Protein AF-0000000074698144 (afdb_homodimer)

Solvent-accessible surface area (backbone atoms only — not comparable to full-atom values): 13334 Å² total; per-residue (Å²): 131,83,71,73,78,73,80,74,82,72,73,73,58,50,74,90,53,42,62,50,54,53,46,53,52,49,50,53,49,54,42,57,73,64,53,89,46,72,67,58,48,52,53,48,54,53,27,53,53,17,50,48,52,45,48,52,45,52,49,63,66,44,68,42,65,62,44,52,53,34,50,50,51,26,40,51,21,52,75,69,63,34,44,70,59,18,52,49,38,51,54,48,40,66,70,39,33,32,41,71,73,41,59,74,24,49,63,27,55,52,49,49,44,50,49,28,60,75,67,69,98,130,82,69,72,76,73,82,73,82,72,72,72,58,50,74,92,52,40,62,50,54,52,45,53,49,49,51,52,49,52,41,57,73,64,51,86,46,73,68,58,48,51,53,48,52,54,28,53,53,17,50,50,53,44,48,52,44,51,48,64,66,42,69,43,66,62,44,52,53,34,51,52,50,25,40,50,20,53,73,68,64,34,44,72,60,18,52,50,38,50,54,47,40,67,70,39,33,30,40,70,72,42,60,72,24,49,63,27,54,52,50,49,44,50,49,28,60,74,68,67,98

pLDDT: mean 87.87, std 14.48, range [31.34, 98.38]

Sequence (242 aa):
MQEPPAPILKGPIPSEHLTLQETFNGLAERCKNTANNPHTKRKLDDVSKRLEALYDKLREQKMSNPILEGLHEIAQACQDRDYPRGLMAHTRLISSGSFSEISTFMPGLKSLMQIATQLRVMQEPPAPILKGPIPSEHLTLQETFNGLAERCKNTANNPHTKRKLDDVSKRLEALYDKLREQKMSNPILEGLHEIAQACQDRDYPRGLMAHTRLISSGSFSEISTFMPGLKSLMQIATQLRV

Foldseek 3Di:
DPPDPDPPPQDDQPPVCVLLVVQQVVVLVVQCVVDDDPVSNVVSVVVVVVVVVVSSVRSVVPADPLLSVLSVQLSVCSVVVNNVSSVVSVVCCVVPRVCVVCVVCVVVVVVVVVVCVVVVD/DPPDPDPPPQDDQPPVCVLLVVQQVVVLVVQCVVDDDPVSNVVSVVVVVVVVVVSSVRSVVPADPLLSVLSVQLSVCSVVVNNVSSVVSVVCCVVPRVCVVCVVCVVVVVVVVVVCVVVVD

Radius of gyration: 22.6 Å; Cα contacts (8 Å, |Δi|>4): 253; chains: 2; bounding box: 50×71×47 Å

InterPro domains:
  IPR040251 Protein transport protein SEC31-like [PTHR13923] (6-118)

Secondary structure (DSSP, 8-state):
---------PPPPPGGGHHHHHHHHHHHHHHHHH--SHHHHHHHHHHHHHHHHHHHHHHHT---HHHHHHHHHHHHHHHTT-HHHHHHHHHHHHHHHHHHHHTTTHHHHHHHHHHHHHHT-/---------PPPPPGGGHHHHHHHHHHHHHHHHH--SHHHHHHHHHHHHHHHHHHHHHHHT---HHHHHHHHHHHHHHHTT-HHHHHHHHHHHHHHHHHHHHTTTHHHHHHHHHHHHHHT-

Structure (mmCIF, N/CA/C/O backbone):
data_AF-0000000074698144-model_v1
#
loop_
_entity.id
_entity.type
_entity.pdbx_description
1 polymer 'Protein transport protein Sec31A'
#
loop_
_atom_site.group_PDB
_atom_site.id
_atom_site.type_symbol
_atom_site.label_atom_id
_atom_site.label_alt_id
_atom_site.label_comp_id
_atom_site.label_asym_id
_atom_site.label_entity_id
_atom_site.label_seq_id
_atom_site.pdbx_PDB_ins_code
_atom_site.Cartn_x
_atom_site.Cartn_y
_atom_site.Cartn_z
_atom_site.occupancy
_atom_site.B_iso_or_equiv
_atom_site.auth_seq_id
_atom_site.auth_comp_id
_atom_site.auth_asym_id
_atom_site.auth_atom_id
_atom_site.pdbx_PDB_model_num
ATOM 1 N N . MET A 1 1 ? -32.719 21.141 -15.469 1 31.34 1 MET A N 1
ATOM 2 C CA . MET A 1 1 ? -31.844 21.781 -14.5 1 31.34 1 MET A CA 1
ATOM 3 C C . MET A 1 1 ? -31.203 20.75 -13.578 1 31.34 1 MET A C 1
ATOM 5 O O . MET A 1 1 ? -31.891 20.016 -12.875 1 31.34 1 MET A O 1
ATOM 9 N N . GLN A 1 2 ? -30.172 20.016 -13.867 1 42 2 GLN A N 1
ATOM 10 C CA . GLN A 1 2 ? -29.734 18.766 -13.258 1 42 2 GLN A CA 1
ATOM 11 C C . GLN A 1 2 ? -29.297 18.984 -11.812 1 42 2 GLN A C 1
ATOM 13 O O . GLN A 1 2 ? -28.703 20.016 -11.484 1 42 2 GLN A O 1
ATOM 18 N N . GLU A 1 3 ? -30.125 18.562 -10.82 1 46.75 3 GLU A N 1
ATOM 19 C CA . GLU A 1 3 ? -29.969 18.766 -9.383 1 46.75 3 GLU A CA 1
ATOM 20 C C . GLU A 1 3 ? -28.547 18.469 -8.93 1 46.75 3 GLU A C 1
ATOM 22 O O . GLU A 1 3 ? -27.938 17.516 -9.398 1 46.75 3 GLU A O 1
ATOM 27 N N . PRO A 1 4 ? -27.859 19.484 -8.461 1 50.97 4 PRO A N 1
ATOM 28 C CA . PRO A 1 4 ? -26.484 19.281 -7.988 1 50.97 4 PRO A CA 1
ATOM 29 C C . PRO A 1 4 ? -26.312 17.953 -7.262 1 50.97 4 PRO A C 1
ATOM 31 O O . PRO A 1 4 ? -27.266 17.438 -6.672 1 50.97 4 PRO A O 1
ATOM 34 N N . PRO A 1 5 ? -25.547 17.016 -7.766 1 49.22 5 PRO A N 1
ATOM 35 C CA . PRO A 1 5 ? -25.438 15.719 -7.094 1 49.22 5 PRO A CA 1
ATOM 36 C C . PRO A 1 5 ? -25.562 15.836 -5.574 1 49.22 5 PRO A C 1
ATOM 38 O O . PRO A 1 5 ? -25.125 16.828 -4.988 1 49.22 5 PRO A O 1
ATOM 41 N N . ALA A 1 6 ? -26.391 15.141 -4.906 1 49.25 6 ALA A N 1
ATOM 42 C CA . ALA A 1 6 ? -26.672 15.109 -3.477 1 49.25 6 ALA A CA 1
ATOM 43 C C . ALA A 1 6 ? -25.391 14.945 -2.662 1 49.25 6 ALA A C 1
ATOM 45 O O . ALA A 1 6 ? -24.469 14.25 -3.08 1 49.25 6 ALA A O 1
ATOM 46 N N . PRO A 1 7 ? -25.062 15.961 -1.763 1 47.53 7 PRO A N 1
ATOM 47 C CA . PRO A 1 7 ? -23.859 15.867 -0.926 1 47.53 7 PRO A CA 1
ATOM 48 C C . PRO A 1 7 ? -23.656 14.469 -0.354 1 47.53 7 PRO A C 1
ATOM 50 O O . PRO A 1 7 ? -24.594 13.844 0.132 1 47.53 7 PRO A O 1
ATOM 53 N N . ILE A 1 8 ? -23.016 13.578 -0.883 1 53.47 8 ILE A N 1
ATOM 54 C CA . ILE A 1 8 ? -22.766 12.242 -0.335 1 53.47 8 ILE A CA 1
ATOM 55 C C . ILE A 1 8 ? -22.422 12.352 1.146 1 53.47 8 ILE A C 1
ATOM 57 O O . ILE A 1 8 ? -21.5 13.078 1.521 1 53.47 8 ILE A O 1
ATOM 61 N N . LEU A 1 9 ? -23.297 12.227 2.068 1 60.19 9 LEU A N 1
ATOM 62 C CA . LEU A 1 9 ? -23.094 12.125 3.51 1 60.19 9 LEU A CA 1
ATOM 63 C C . LEU A 1 9 ? -21.906 11.227 3.826 1 60.19 9 LEU A C 1
ATOM 65 O O . LEU A 1 9 ? -21.891 10.055 3.443 1 60.19 9 LEU A O 1
ATOM 69 N N . LYS A 1 10 ? -20.812 11.891 3.969 1 77 10 LYS A N 1
ATOM 70 C CA . LYS A 1 10 ? -19.625 11.094 4.289 1 77 10 LYS A CA 1
ATOM 71 C C . LYS A 1 10 ? -19.672 10.586 5.727 1 77 10 LYS A C 1
ATOM 73 O O . LYS A 1 10 ? -20.172 11.281 6.621 1 77 10 LYS A O 1
ATOM 78 N N . GLY A 1 11 ? -19.531 9.344 5.977 1 80.62 11 GLY A N 1
ATOM 79 C CA . GLY A 1 11 ? -19.484 8.758 7.305 1 80.62 11 GLY A CA 1
ATOM 80 C C . GLY A 1 11 ? -18.375 9.32 8.164 1 80.62 11 GLY A C 1
ATOM 81 O O . GLY A 1 11 ? -17.562 10.125 7.695 1 80.62 11 GLY A O 1
ATOM 82 N N . PRO A 1 12 ? -18.469 8.969 9.383 1 89.19 12 PRO A N 1
ATOM 83 C CA . PRO A 1 12 ? -17.438 9.484 10.281 1 89.19 12 PRO A CA 1
ATOM 84 C C . PRO A 1 12 ? -16.078 8.852 10.039 1 89.19 12 PRO A C 1
ATOM 86 O O . PRO A 1 12 ? -15.984 7.719 9.562 1 89.19 12 PRO A O 1
ATOM 89 N N . ILE A 1 13 ? -15.07 9.625 10.32 1 92.75 13 ILE A N 1
ATOM 90 C CA . ILE A 1 13 ? -13.711 9.094 10.383 1 92.75 13 ILE A CA 1
ATOM 91 C C . ILE A 1 13 ? -13.547 8.227 11.625 1 92.75 13 ILE A C 1
ATOM 93 O O . ILE A 1 13 ? -14.023 8.586 12.703 1 92.75 13 ILE A O 1
ATOM 97 N N . PRO A 1 14 ? -12.945 7.078 11.39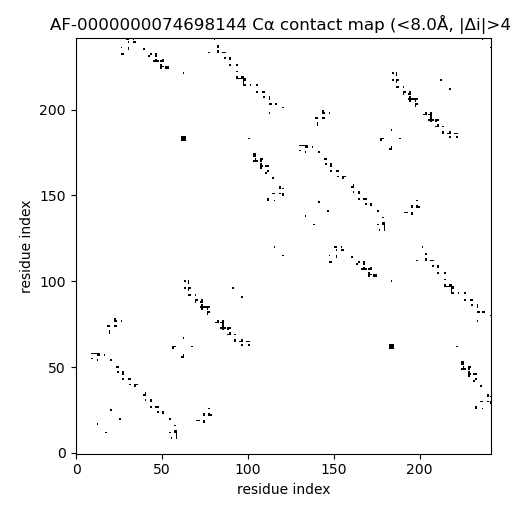1 1 92.06 14 PRO A N 1
ATOM 98 C CA . PRO A 1 14 ? -12.68 6.262 12.578 1 92.06 14 PRO A CA 1
ATOM 99 C C . PRO A 1 14 ? -12.016 7.051 13.703 1 92.06 14 PRO A C 1
ATOM 101 O O . PRO A 1 14 ? -11.141 7.883 13.445 1 92.06 14 PRO A O 1
ATOM 104 N N . SER A 1 15 ? -12.484 6.781 14.953 1 92.81 15 SER A N 1
ATOM 105 C CA . SER A 1 15 ? -12.086 7.559 16.125 1 92.81 15 SER A CA 1
ATOM 106 C C . SER A 1 15 ? -10.57 7.578 16.281 1 92.81 15 SER A C 1
ATOM 108 O O . SER A 1 15 ? -10 8.594 16.688 1 92.81 15 SER A O 1
ATOM 110 N N . GLU A 1 16 ? -9.969 6.504 15.953 1 92.62 16 GLU A N 1
ATOM 111 C CA . GLU A 1 16 ? -8.523 6.359 16.141 1 92.62 16 GLU A CA 1
ATOM 112 C C . GLU A 1 16 ? -7.758 7.301 15.211 1 92.62 16 GLU A C 1
ATOM 114 O O . GLU A 1 16 ? -6.574 7.574 15.438 1 92.62 16 GLU A O 1
ATOM 119 N N . HIS A 1 17 ? -8.43 7.789 14.188 1 94.25 17 HIS A N 1
ATOM 120 C CA . HIS A 1 17 ? -7.719 8.594 13.195 1 94.25 17 HIS A CA 1
ATOM 121 C C . HIS A 1 17 ? -8.258 10.023 13.164 1 94.25 17 HIS A C 1
ATOM 123 O O . HIS A 1 17 ? -7.84 10.828 12.32 1 94.25 17 HIS A O 1
ATOM 129 N N . LEU A 1 18 ? -9.102 10.375 14.148 1 95.62 18 LEU A N 1
ATOM 130 C CA . LEU A 1 18 ? -9.68 11.711 14.203 1 95.62 18 LEU A CA 1
ATOM 131 C C . LEU A 1 18 ? -8.602 12.758 14.469 1 95.62 18 LEU A C 1
ATOM 133 O O . LEU A 1 18 ? -8.711 13.898 14.008 1 95.62 18 LEU A O 1
ATOM 137 N N . THR A 1 19 ? -7.605 12.336 15.18 1 97.06 19 THR A N 1
ATOM 138 C CA . THR A 1 19 ? -6.516 13.25 15.492 1 97.06 19 THR A CA 1
ATOM 139 C C . THR A 1 19 ? -5.844 13.742 14.211 1 97.06 19 THR A C 1
ATOM 141 O O . THR A 1 19 ? -5.375 14.883 14.148 1 97.06 19 THR A O 1
ATOM 144 N N . LEU A 1 20 ? -5.793 12.922 13.18 1 97.88 20 LEU A N 1
ATOM 145 C CA . LEU A 1 20 ? -5.215 13.32 11.898 1 97.88 20 LEU A CA 1
ATOM 146 C C . LEU A 1 20 ? -5.973 14.5 11.312 1 97.88 20 LEU A C 1
ATOM 148 O O . LEU A 1 20 ? -5.367 15.5 10.906 1 97.88 20 LEU A O 1
ATOM 152 N N . GLN A 1 21 ? -7.246 14.352 11.305 1 97.31 21 GLN A N 1
ATOM 153 C CA . GLN A 1 21 ? -8.094 15.406 10.75 1 97.31 21 GLN A CA 1
ATOM 154 C C . GLN A 1 21 ? -7.969 16.688 11.562 1 97.31 21 GLN A C 1
ATOM 156 O O . GLN A 1 21 ? -7.828 17.781 10.992 1 97.31 21 GLN A O 1
ATOM 161 N N . GLU A 1 22 ? -8.039 16.562 12.812 1 97.5 22 GLU A N 1
ATOM 162 C CA . GLU A 1 22 ? -7.941 17.734 13.688 1 97.5 22 GLU A CA 1
ATOM 163 C C . GLU A 1 22 ? -6.609 18.453 13.492 1 97.5 22 GLU A C 1
ATOM 165 O O . GLU A 1 22 ? -6.574 19.688 13.391 1 97.5 22 GLU A O 1
ATOM 170 N N . THR A 1 23 ? -5.555 17.656 13.445 1 98.31 23 THR A N 1
ATOM 171 C CA . THR A 1 23 ? -4.211 18.234 13.359 1 98.31 23 THR A CA 1
ATOM 172 C C . THR A 1 23 ? -4.004 18.922 12.008 1 98.31 23 THR A C 1
ATOM 174 O O . THR A 1 23 ? -3.605 20.078 11.961 1 98.31 23 THR A O 1
ATOM 177 N N . PHE A 1 24 ? -4.352 18.25 10.961 1 98.38 24 PHE A N 1
ATOM 178 C CA . PHE A 1 24 ? -4.07 18.797 9.641 1 98.38 24 PHE A CA 1
ATOM 179 C C . PHE A 1 24 ? -5.012 19.953 9.312 1 98.38 24 PHE A C 1
ATOM 181 O O . PHE A 1 24 ? -4.586 20.969 8.781 1 98.38 24 PHE A O 1
ATOM 188 N N . ASN A 1 25 ? -6.23 19.812 9.672 1 97.75 25 ASN A N 1
ATOM 189 C CA . ASN A 1 25 ? -7.16 20.922 9.469 1 97.75 25 ASN A CA 1
ATOM 190 C C . ASN A 1 25 ? -6.773 22.141 10.305 1 97.75 25 ASN A C 1
ATOM 192 O O . ASN A 1 25 ? -6.852 23.281 9.828 1 97.75 25 ASN A O 1
ATOM 196 N N . GLY A 1 26 ? -6.449 21.828 11.539 1 98.19 26 GLY A N 1
ATOM 197 C CA . GLY A 1 26 ? -6.012 22.938 12.383 1 98.19 26 GLY A CA 1
ATOM 198 C C . GLY A 1 26 ? -4.836 23.703 11.805 1 98.19 26 GLY A C 1
ATOM 199 O O . GLY A 1 26 ? -4.832 24.922 11.812 1 98.19 26 GLY A O 1
ATOM 200 N N . LEU A 1 27 ? -3.875 22.969 11.375 1 98.12 27 LEU A N 1
ATOM 201 C CA . LEU A 1 27 ? -2.697 23.594 10.789 1 98.12 27 LEU A CA 1
ATOM 202 C C . LEU A 1 27 ? -3.066 24.375 9.531 1 98.12 27 LEU A C 1
ATOM 204 O O . LEU A 1 27 ? -2.609 25.5 9.336 1 98.12 27 LEU A O 1
ATOM 208 N N . ALA A 1 28 ? -3.887 23.797 8.648 1 97.81 28 ALA A N 1
ATOM 209 C CA . ALA A 1 28 ? -4.316 24.453 7.422 1 97.81 28 ALA A CA 1
ATOM 210 C C . ALA A 1 28 ? -5.047 25.766 7.73 1 97.81 28 ALA A C 1
ATOM 212 O O . ALA A 1 28 ? -4.832 26.766 7.062 1 97.81 28 ALA A O 1
ATOM 213 N N . GLU A 1 29 ? -5.832 25.703 8.742 1 97.62 29 GLU A N 1
ATOM 214 C CA . GLU A 1 29 ? -6.59 26.891 9.133 1 97.62 29 GLU A CA 1
ATOM 215 C C . GLU A 1 29 ? -5.668 28 9.641 1 97.62 29 GLU A C 1
ATOM 217 O O . GLU A 1 29 ? -5.852 29.172 9.312 1 97.62 29 GLU A O 1
ATOM 222 N N . ARG A 1 30 ? -4.762 27.672 10.484 1 97.62 30 ARG A N 1
ATOM 223 C CA . ARG A 1 30 ? -3.805 28.656 10.984 1 97.62 30 ARG A CA 1
ATOM 224 C C . ARG A 1 30 ? -3.016 29.281 9.836 1 97.62 30 ARG A C 1
ATOM 226 O O . ARG A 1 30 ? -2.777 30.484 9.828 1 97.62 30 ARG A O 1
ATOM 233 N N . CYS A 1 31 ? -2.641 28.453 8.93 1 97.62 31 CYS A N 1
ATOM 234 C CA . CYS A 1 31 ? -1.916 28.953 7.77 1 97.62 31 CYS A CA 1
ATOM 235 C C . CYS A 1 31 ? -2.779 29.922 6.961 1 97.62 31 CYS A C 1
ATOM 237 O O . CYS A 1 31 ? -2.307 30.969 6.531 1 97.62 31 CYS A O 1
ATOM 239 N N . LYS A 1 32 ? -3.996 29.531 6.75 1 96.94 32 LYS A N 1
ATOM 240 C CA . LYS A 1 32 ? -4.918 30.359 5.98 1 96.94 32 LYS A CA 1
ATOM 241 C C . LYS A 1 32 ? -5.109 31.719 6.637 1 96.94 32 LYS A C 1
ATOM 243 O O . LYS A 1 32 ? -5.176 32.75 5.949 1 96.94 32 LYS A O 1
ATOM 248 N N . ASN A 1 33 ? -5.148 31.734 7.895 1 96.81 33 ASN A N 1
ATOM 249 C CA . ASN A 1 33 ? -5.367 32.969 8.656 1 96.81 33 ASN A CA 1
ATOM 250 C C . ASN A 1 33 ? -4.125 33.844 8.656 1 96.81 33 ASN A C 1
ATOM 252 O O . ASN A 1 33 ? -4.227 35.062 8.836 1 96.81 33 ASN A O 1
ATOM 256 N N . THR A 1 34 ? -3.014 33.219 8.5 1 96.69 34 THR A N 1
ATOM 257 C CA . THR A 1 34 ? -1.757 33.938 8.555 1 96.69 34 THR A CA 1
ATOM 258 C C . THR A 1 34 ? -1.331 34.375 7.156 1 96.69 34 THR A C 1
ATOM 260 O O . THR A 1 34 ? -0.663 35.406 7.004 1 96.69 34 THR A O 1
ATOM 263 N N . ALA A 1 35 ? -1.69 33.656 6.168 1 94.88 35 ALA A N 1
ATOM 264 C CA . ALA A 1 35 ? -1.274 33.906 4.793 1 94.88 35 ALA A CA 1
ATOM 265 C C . ALA A 1 35 ? -1.782 35.281 4.316 1 94.88 35 ALA A C 1
ATOM 267 O O . ALA A 1 35 ? -2.941 35.625 4.543 1 94.88 35 ALA A O 1
ATOM 268 N N . ASN A 1 36 ? -0.938 36.094 3.662 1 91.12 36 ASN A N 1
ATOM 269 C CA . ASN A 1 36 ? -1.297 37.438 3.217 1 91.12 36 ASN A CA 1
ATOM 270 C C . ASN A 1 36 ? -1.178 37.562 1.702 1 91.12 36 ASN A C 1
ATOM 272 O O . ASN A 1 36 ? -1.397 38.656 1.155 1 91.12 36 ASN A O 1
ATOM 276 N N . ASN A 1 37 ? -0.842 36.562 0.967 1 92.56 37 ASN A N 1
ATOM 277 C CA . ASN A 1 37 ? -0.724 36.625 -0.485 1 92.56 37 ASN A CA 1
ATOM 278 C C . ASN A 1 37 ? -1.64 35.625 -1.172 1 92.56 37 ASN A C 1
ATOM 280 O O . ASN A 1 37 ? -1.852 34.5 -0.66 1 92.56 37 ASN A O 1
ATOM 284 N N . PRO A 1 38 ? -2.258 36.125 -2.244 1 94.25 38 PRO A N 1
ATOM 285 C CA . PRO A 1 38 ? -3.24 35.312 -2.967 1 94.25 38 PRO A CA 1
ATOM 286 C C . PRO A 1 38 ? -2.674 33.969 -3.438 1 94.25 38 PRO A C 1
ATOM 288 O O . PRO A 1 38 ? -3.395 32.969 -3.482 1 94.25 38 PRO A O 1
ATOM 291 N N . HIS A 1 39 ? -1.412 33.938 -3.723 1 93.88 39 HIS A N 1
ATOM 292 C CA . HIS A 1 39 ? -0.775 32.719 -4.195 1 93.88 39 HIS A CA 1
ATOM 293 C C . HIS A 1 39 ? -0.788 31.641 -3.119 1 93.88 39 HIS A C 1
ATOM 295 O O . HIS A 1 39 ? -1.177 30.5 -3.383 1 93.88 39 HIS A O 1
ATOM 301 N N . THR A 1 40 ? -0.401 31.984 -1.9 1 95.69 40 THR A N 1
ATOM 302 C CA . THR A 1 40 ? -0.384 31.062 -0.774 1 95.69 40 THR A CA 1
ATOM 303 C C . THR A 1 40 ? -1.8 30.609 -0.418 1 95.69 40 THR A C 1
ATOM 305 O O . THR A 1 40 ? -2.029 29.438 -0.114 1 95.69 40 THR A O 1
ATOM 308 N N . LYS A 1 41 ? -2.744 31.469 -0.473 1 96.25 41 LYS A N 1
ATOM 309 C CA . LYS A 1 41 ? -4.133 31.156 -0.16 1 96.25 41 LYS A CA 1
ATOM 310 C C . LYS A 1 41 ? -4.703 30.156 -1.164 1 96.25 41 LYS A C 1
ATOM 31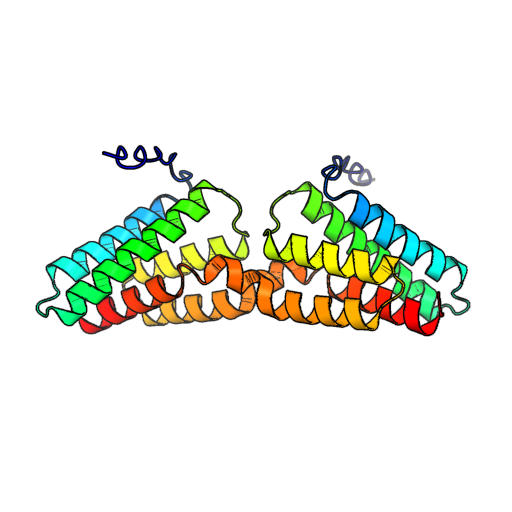2 O O . LYS A 1 41 ? -5.434 29.234 -0.787 1 96.25 41 LYS A O 1
ATOM 317 N N . ARG A 1 42 ? -4.324 30.281 -2.406 1 95.88 42 ARG A N 1
ATOM 318 C CA . ARG A 1 42 ? -4.754 29.344 -3.438 1 95.88 42 ARG A CA 1
ATOM 319 C C . ARG A 1 42 ? -4.156 27.953 -3.201 1 95.88 42 ARG A C 1
ATOM 321 O O . ARG A 1 42 ? -4.84 26.953 -3.348 1 95.88 42 ARG A O 1
ATOM 328 N N . LYS A 1 43 ? -2.855 27.969 -2.904 1 95.75 43 LYS A N 1
ATOM 329 C CA . LYS A 1 43 ? -2.186 26.719 -2.596 1 95.75 43 LYS A CA 1
ATOM 330 C C . LYS A 1 43 ? -2.855 26.016 -1.42 1 95.75 43 LYS A C 1
ATOM 332 O O . LYS A 1 43 ? -3.004 24.781 -1.428 1 95.75 43 LYS A O 1
ATOM 337 N N . LEU A 1 44 ? -3.307 26.75 -0.407 1 97.38 44 LEU A N 1
ATOM 338 C CA . LEU A 1 44 ? -3.955 26.203 0.776 1 97.38 44 LEU A CA 1
ATOM 339 C C . LEU A 1 44 ? -5.336 25.656 0.433 1 97.38 44 LEU A C 1
ATOM 341 O O . LEU A 1 44 ? -5.789 24.672 1.04 1 97.38 44 LEU A O 1
ATOM 345 N N . ASP A 1 45 ? -6 26.266 -0.542 1 97.25 45 ASP A N 1
ATOM 346 C CA . ASP A 1 45 ? -7.258 25.703 -1.028 1 97.25 45 ASP A CA 1
ATOM 347 C C . ASP A 1 45 ? -7.059 24.312 -1.627 1 97.25 45 ASP A C 1
ATOM 349 O O . ASP A 1 45 ? -7.859 23.406 -1.39 1 97.25 45 ASP A O 1
ATOM 353 N N . ASP A 1 46 ? -5.988 24.203 -2.4 1 96.31 46 ASP A N 1
ATOM 354 C CA . ASP A 1 46 ? -5.645 22.906 -2.967 1 96.31 46 ASP A CA 1
ATOM 355 C C . ASP A 1 46 ? -5.305 21.891 -1.867 1 96.31 46 ASP A C 1
ATOM 357 O O . ASP A 1 46 ? -5.719 20.734 -1.932 1 96.31 46 ASP A O 1
ATOM 361 N N . VAL A 1 47 ? -4.578 22.359 -0.848 1 96.94 47 VAL A N 1
ATOM 362 C CA . VAL A 1 47 ? -4.23 21.516 0.299 1 96.94 47 VAL A CA 1
ATOM 363 C C . VAL A 1 47 ? -5.5 21.016 0.977 1 96.94 47 VAL A C 1
ATOM 365 O O . VAL A 1 47 ? -5.617 19.828 1.282 1 96.94 47 VAL A O 1
ATOM 368 N N . SER A 1 48 ? -6.461 21.875 1.168 1 97.38 48 SER A N 1
ATOM 369 C CA . SER A 1 48 ? -7.711 21.516 1.828 1 97.38 48 SER A CA 1
ATOM 370 C C . SER A 1 48 ? -8.461 20.438 1.039 1 97.38 48 SER A C 1
ATOM 372 O O . SER A 1 48 ? -9.023 19.516 1.622 1 97.38 48 SER A O 1
ATOM 374 N N . LYS A 1 49 ? -8.414 20.516 -0.243 1 96.69 49 LYS A N 1
ATOM 375 C CA . LYS A 1 49 ? -9.055 19.516 -1.098 1 96.69 49 LYS A CA 1
ATOM 376 C C . LYS A 1 49 ? -8.367 18.156 -0.962 1 96.69 49 LYS A C 1
ATOM 378 O O . LYS A 1 49 ? -9.039 17.125 -0.869 1 96.69 49 LYS A O 1
ATOM 383 N N . ARG A 1 50 ? -7.102 18.203 -0.902 1 94.25 50 ARG A N 1
ATOM 384 C CA . ARG A 1 50 ? -6.324 16.969 -0.803 1 94.25 50 ARG A CA 1
ATOM 385 C C . ARG A 1 50 ? -6.488 16.328 0.57 1 94.25 50 ARG A C 1
ATOM 387 O O . ARG A 1 50 ? -6.492 15.102 0.692 1 94.25 50 ARG A O 1
ATOM 394 N N . LEU A 1 51 ? -6.641 17.172 1.565 1 96.69 51 LEU A N 1
ATOM 395 C CA . LEU A 1 51 ? -6.918 16.656 2.9 1 96.69 51 LEU A CA 1
ATOM 396 C C . LEU A 1 51 ? -8.266 15.938 2.934 1 96.69 51 LEU A C 1
ATOM 398 O O . LEU A 1 51 ? -8.414 14.914 3.602 1 96.69 51 LEU A O 1
ATOM 402 N N . GLU A 1 52 ? -9.211 16.453 2.186 1 95.44 52 GLU A N 1
ATOM 403 C CA . GLU A 1 52 ? -10.508 15.781 2.107 1 95.44 52 GLU A CA 1
ATOM 404 C C . GLU A 1 52 ? -10.383 14.414 1.447 1 95.44 52 GLU A C 1
ATOM 406 O O . GLU A 1 52 ? -11.055 13.461 1.855 1 95.44 52 GLU A O 1
ATOM 411 N N . ALA A 1 53 ? -9.562 14.383 0.459 1 91.88 53 ALA A N 1
ATOM 412 C CA . ALA A 1 53 ? -9.305 13.094 -0.181 1 91.88 53 ALA A CA 1
ATOM 413 C C . ALA A 1 53 ? -8.695 12.102 0.805 1 91.88 53 ALA A C 1
ATOM 415 O O . ALA A 1 53 ? -9.047 10.922 0.81 1 91.88 53 ALA A O 1
ATOM 416 N N . LEU A 1 54 ? -7.777 12.516 1.634 1 93.62 54 LEU A N 1
ATOM 417 C CA . LEU A 1 54 ? -7.195 11.695 2.689 1 93.62 54 LEU A CA 1
ATOM 418 C C . LEU A 1 54 ? -8.273 11.18 3.635 1 93.62 54 LEU A C 1
ATOM 420 O O . LEU A 1 54 ? -8.32 9.984 3.938 1 93.62 54 LEU A O 1
ATOM 424 N N . TYR A 1 55 ? -9.18 12.07 4.02 1 94.75 55 TYR A N 1
ATOM 425 C CA . TYR A 1 55 ? -10.203 11.711 4.992 1 94.75 55 TYR A CA 1
ATOM 426 C C . TYR A 1 55 ? -11.203 10.727 4.395 1 94.75 55 TYR A C 1
ATOM 428 O O . TYR A 1 55 ? -11.703 9.844 5.094 1 94.75 55 TYR A O 1
ATOM 436 N N . ASP A 1 56 ? -11.406 10.883 3.137 1 91.44 56 ASP A N 1
ATOM 437 C CA . ASP A 1 56 ? -12.242 9.906 2.443 1 91.44 56 ASP A CA 1
ATOM 438 C C . ASP A 1 56 ? -11.602 8.516 2.473 1 91.44 56 ASP A C 1
ATOM 440 O O . ASP A 1 56 ? -12.289 7.516 2.678 1 91.44 56 ASP A O 1
ATOM 444 N N . LYS A 1 57 ? -10.297 8.484 2.314 1 87.25 57 LYS A N 1
ATOM 445 C CA . LYS A 1 57 ? -9.586 7.211 2.357 1 87.25 57 LYS A CA 1
ATOM 446 C C . LYS A 1 57 ? -9.609 6.613 3.76 1 87.25 57 LYS A C 1
ATOM 448 O O . LYS A 1 57 ? -9.688 5.391 3.918 1 87.25 57 LYS A O 1
ATOM 453 N N . LEU A 1 58 ? -9.562 7.453 4.762 1 89.81 58 LEU A N 1
ATOM 454 C CA . LEU A 1 58 ? -9.656 6.988 6.141 1 89.81 58 LEU A CA 1
ATOM 455 C C . LEU A 1 58 ? -11.023 6.371 6.414 1 89.81 58 LEU A C 1
ATOM 457 O O . LEU A 1 58 ? -11.125 5.352 7.102 1 89.81 58 LEU A O 1
ATOM 461 N N . ARG A 1 59 ? -11.984 6.992 5.852 1 89.94 59 ARG A N 1
ATOM 462 C CA . ARG A 1 59 ? -13.344 6.492 6.035 1 89.94 59 ARG A CA 1
ATOM 463 C C . ARG A 1 59 ? -13.523 5.129 5.371 1 89.94 59 ARG A C 1
ATOM 465 O O . ARG A 1 59 ? -14.281 4.289 5.863 1 89.94 59 ARG A O 1
ATOM 472 N N . GLU A 1 60 ? -12.82 4.965 4.332 1 82.31 60 GLU A N 1
ATOM 473 C CA . GLU A 1 60 ? -12.906 3.705 3.6 1 82.31 60 GLU A CA 1
ATOM 474 C C . GLU A 1 60 ? -12.172 2.588 4.34 1 82.31 60 GLU A C 1
ATOM 476 O O . GLU A 1 60 ? -12.406 1.407 4.078 1 82.31 60 GLU A O 1
ATOM 481 N N . GLN A 1 61 ? -11.297 2.879 5.27 1 76.56 61 GLN A N 1
ATOM 482 C CA . GLN A 1 61 ? -10.547 1.953 6.105 1 76.56 61 GLN A CA 1
ATOM 483 C C . GLN A 1 61 ? -9.797 0.928 5.258 1 76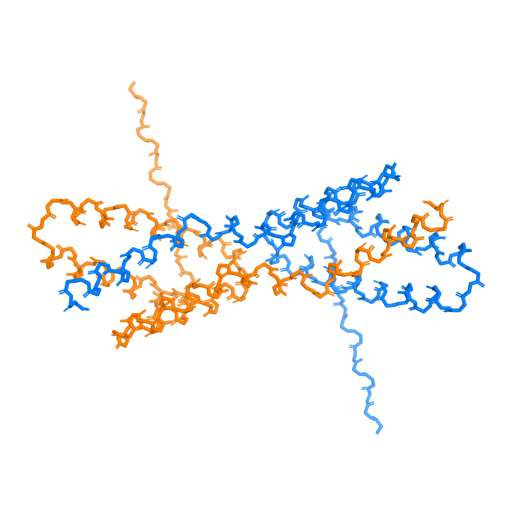.56 61 GLN A C 1
ATOM 485 O O . GLN A 1 61 ? -9.773 -0.259 5.59 1 76.56 61 GLN A O 1
ATOM 490 N N . LYS A 1 62 ? -9.25 1.4 4.141 1 69.94 62 LYS A N 1
ATOM 491 C CA . LYS A 1 62 ? -8.539 0.488 3.244 1 69.94 62 LYS A CA 1
ATOM 492 C C . LYS A 1 62 ? -7.047 0.792 3.215 1 69.94 62 LYS A C 1
ATOM 494 O O . LYS A 1 62 ? -6.293 0.156 2.475 1 69.94 62 LYS A O 1
ATOM 499 N N . MET A 1 63 ? -6.656 1.702 4.094 1 77.19 63 MET A N 1
ATOM 500 C CA . MET A 1 63 ? -5.242 2.074 4.09 1 77.19 63 MET A CA 1
ATOM 501 C C . MET A 1 63 ? -4.422 1.1 4.93 1 77.19 63 MET A C 1
ATOM 503 O O . MET A 1 63 ? -4.875 0.648 5.984 1 77.19 63 MET A O 1
ATOM 507 N N . SER A 1 64 ? -3.229 0.836 4.449 1 74.75 64 SER A N 1
ATOM 508 C CA . SER A 1 64 ? -2.359 -0.098 5.156 1 74.75 64 SER A CA 1
ATOM 509 C C . SER A 1 64 ? -1.841 0.506 6.457 1 74.75 64 SER A C 1
ATOM 511 O O . SER A 1 64 ? -1.77 1.729 6.598 1 74.75 64 SER A O 1
ATOM 513 N N . ASN A 1 65 ? -1.458 -0.395 7.355 1 78 65 ASN A N 1
ATOM 514 C CA . ASN A 1 65 ? -0.983 0.041 8.664 1 78 65 ASN A CA 1
ATOM 515 C C . ASN A 1 65 ? 0.279 0.89 8.547 1 78 65 ASN A C 1
ATOM 517 O O . ASN A 1 65 ? 0.396 1.929 9.203 1 78 65 ASN A O 1
ATOM 521 N N . PRO A 1 66 ? 1.168 0.515 7.691 1 78.75 66 PRO A N 1
ATOM 522 C CA . PRO A 1 66 ? 2.361 1.354 7.555 1 78.75 66 PRO A CA 1
ATOM 523 C C . PRO A 1 66 ? 2.035 2.77 7.082 1 78.75 66 PRO A C 1
ATOM 525 O O . PRO A 1 66 ? 2.668 3.73 7.527 1 78.75 66 PRO A O 1
ATOM 528 N N . ILE A 1 67 ? 1.099 2.873 6.234 1 83.44 67 ILE A N 1
ATOM 529 C CA . ILE A 1 67 ? 0.681 4.188 5.754 1 83.44 67 ILE A CA 1
ATOM 530 C C . ILE A 1 67 ? 0.048 4.977 6.898 1 83.44 67 ILE A C 1
ATOM 532 O O . ILE A 1 67 ? 0.382 6.145 7.113 1 83.44 67 ILE A O 1
ATOM 536 N N . LEU A 1 68 ? -0.827 4.32 7.629 1 87.31 68 LEU A N 1
ATOM 537 C CA . LEU A 1 68 ? -1.495 4.969 8.75 1 87.31 68 LEU A CA 1
ATOM 538 C C . LEU A 1 68 ? -0.483 5.41 9.805 1 87.31 68 LEU A C 1
ATOM 540 O O . LEU A 1 68 ? -0.572 6.523 10.328 1 87.31 68 LEU A O 1
ATOM 544 N N . GLU A 1 69 ? 0.427 4.535 10.086 1 87.69 69 GLU A N 1
ATOM 545 C CA . GLU A 1 69 ? 1.467 4.867 11.055 1 87.69 69 GLU A CA 1
ATOM 546 C C . GLU A 1 69 ? 2.291 6.066 10.594 1 87.69 69 GLU A C 1
ATOM 548 O O . GLU A 1 69 ? 2.617 6.949 11.391 1 87.69 69 GLU A O 1
ATOM 553 N N . GLY A 1 70 ? 2.596 6.062 9.336 1 90.12 70 GLY A N 1
ATOM 554 C CA . GLY A 1 70 ? 3.328 7.184 8.773 1 90.12 70 GLY A CA 1
ATOM 555 C C . GLY A 1 70 ? 2.559 8.492 8.836 1 90.12 70 GLY A C 1
ATOM 556 O O . GLY A 1 70 ? 3.131 9.539 9.148 1 90.12 70 GLY A O 1
ATOM 557 N N . LEU A 1 71 ? 1.304 8.414 8.609 1 94.25 71 LEU A N 1
ATOM 558 C CA . LEU A 1 71 ? 0.457 9.602 8.695 1 94.25 71 LEU A CA 1
ATOM 559 C C . LEU A 1 71 ? 0.421 10.141 10.125 1 94.25 71 LEU A C 1
ATOM 561 O O . LEU A 1 71 ? 0.472 11.359 10.336 1 94.25 71 LEU A O 1
ATOM 565 N N . HIS A 1 72 ? 0.312 9.297 11.055 1 96.81 72 HIS A N 1
ATOM 566 C CA . HIS A 1 72 ? 0.312 9.703 12.453 1 96.81 72 HIS A CA 1
ATOM 567 C C . HIS A 1 72 ? 1.646 10.336 12.844 1 96.81 72 HIS A C 1
ATOM 569 O O . HIS A 1 72 ? 1.685 11.281 13.625 1 96.81 72 HIS A O 1
ATOM 575 N N . GLU A 1 73 ? 2.727 9.797 12.312 1 96.25 73 GLU A N 1
ATOM 576 C CA . GLU A 1 73 ? 4.035 10.391 12.562 1 96.25 73 GLU A CA 1
ATOM 577 C C . GLU A 1 73 ? 4.109 11.812 12 1 96.25 73 GLU A C 1
ATOM 579 O O . GLU A 1 73 ? 4.629 12.719 12.656 1 96.25 73 GLU A O 1
ATOM 584 N N . ILE A 1 74 ? 3.602 12.031 10.836 1 97.5 74 ILE A N 1
ATOM 585 C CA . ILE A 1 74 ? 3.572 13.352 10.227 1 97.5 74 ILE A CA 1
ATOM 586 C C . ILE A 1 74 ? 2.719 14.289 11.078 1 97.5 74 ILE A C 1
ATOM 588 O O . ILE A 1 74 ? 3.127 15.422 11.367 1 97.5 74 ILE A O 1
ATOM 592 N N . ALA A 1 75 ? 1.542 13.797 11.484 1 98.38 75 ALA A N 1
ATOM 593 C CA . ALA A 1 75 ? 0.65 14.609 12.305 1 98.38 75 ALA A CA 1
ATOM 594 C C . ALA A 1 75 ? 1.325 15.016 13.617 1 98.38 75 ALA A C 1
ATOM 596 O O . ALA A 1 75 ? 1.215 16.172 14.047 1 98.38 75 ALA A O 1
ATOM 597 N N . GLN A 1 76 ? 2.01 14.086 14.188 1 98.06 76 GLN A N 1
ATOM 598 C CA . GLN A 1 76 ? 2.713 14.375 15.43 1 98.06 76 GLN A CA 1
ATOM 599 C C . GLN A 1 76 ? 3.795 15.43 15.219 1 98.06 76 GLN A C 1
ATOM 601 O O . GLN A 1 76 ? 3.965 16.328 16.047 1 98.06 76 GLN A O 1
ATOM 606 N N . ALA A 1 77 ? 4.555 15.297 14.188 1 97.81 77 ALA A N 1
ATOM 607 C CA . ALA A 1 77 ? 5.574 16.297 13.859 1 97.81 77 ALA A CA 1
ATOM 608 C C . ALA A 1 77 ? 4.953 17.672 13.68 1 97.81 77 ALA A C 1
ATOM 610 O O . ALA A 1 77 ? 5.512 18.672 14.141 1 97.81 77 ALA A O 1
ATOM 611 N N . CYS A 1 78 ? 3.785 17.75 13.086 1 97.88 78 CYS A N 1
ATOM 612 C CA . CYS A 1 78 ? 3.08 19.016 12.883 1 97.88 78 CYS A CA 1
ATOM 613 C C . CYS A 1 78 ? 2.625 19.594 14.211 1 97.88 78 CYS A C 1
ATOM 615 O O . CYS A 1 78 ? 2.717 20.812 14.422 1 97.88 78 CYS A O 1
ATOM 617 N N . GLN A 1 79 ? 2.135 18.719 15.047 1 97.38 79 GLN A N 1
ATOM 618 C CA . GLN A 1 79 ? 1.727 19.188 16.375 1 97.38 79 GLN A CA 1
ATOM 619 C C . GLN A 1 79 ? 2.908 19.766 17.141 1 97.38 79 GLN A C 1
ATOM 621 O O . GLN A 1 79 ? 2.756 20.75 17.875 1 97.38 79 GLN A O 1
ATOM 626 N N . ASP A 1 80 ? 4.043 19.156 16.938 1 97.38 80 ASP A N 1
ATOM 627 C CA . ASP A 1 80 ? 5.266 19.594 17.609 1 97.38 80 ASP A CA 1
ATOM 628 C C . ASP A 1 80 ? 5.902 20.766 16.875 1 97.38 80 ASP A C 1
ATOM 630 O O . ASP A 1 80 ? 6.945 21.281 17.281 1 97.38 80 ASP A O 1
ATOM 634 N N . ARG A 1 81 ? 5.383 21.141 15.75 1 96.81 81 ARG A N 1
ATOM 635 C CA . ARG A 1 81 ? 5.918 22.172 14.867 1 96.81 81 ARG A CA 1
ATOM 636 C C . ARG A 1 81 ? 7.32 21.812 14.391 1 96.81 81 ARG A C 1
ATOM 638 O O . ARG A 1 81 ? 8.18 22.688 14.266 1 96.81 81 ARG A O 1
ATOM 645 N N . ASP A 1 82 ? 7.559 20.547 14.352 1 97.81 82 ASP A N 1
ATOM 646 C CA . ASP A 1 82 ? 8.789 20 13.797 1 97.81 82 ASP A CA 1
ATOM 647 C C . ASP A 1 82 ? 8.586 19.547 12.352 1 97.81 82 ASP A C 1
ATOM 649 O O . ASP A 1 82 ? 8.562 18.359 12.062 1 97.81 82 ASP A O 1
ATOM 653 N N . TYR A 1 83 ? 8.562 20.453 11.406 1 97.31 83 TYR A N 1
ATOM 654 C CA . TYR A 1 83 ? 8.195 20.203 10.016 1 97.31 83 TYR A CA 1
ATOM 655 C C . TYR A 1 83 ? 9.289 19.438 9.289 1 97.31 83 TYR A C 1
ATOM 657 O O . TYR A 1 83 ? 9.008 18.562 8.461 1 97.31 83 TYR A O 1
ATOM 665 N N . PRO A 1 84 ? 10.594 19.688 9.664 1 96.31 84 PRO A N 1
ATOM 666 C CA . PRO A 1 84 ? 11.617 18.844 9.047 1 96.31 84 PRO A CA 1
ATOM 667 C C . PRO A 1 84 ? 11.414 17.359 9.344 1 96.31 84 PRO A C 1
ATOM 669 O O . PRO A 1 84 ? 11.547 16.516 8.445 1 96.31 84 PRO A O 1
ATOM 672 N N . ARG A 1 85 ? 11.062 17.078 10.539 1 96.88 85 ARG A N 1
ATOM 673 C CA . ARG A 1 85 ? 10.766 15.695 10.891 1 96.88 85 ARG A CA 1
ATOM 674 C C . ARG A 1 85 ? 9.562 15.18 10.117 1 96.88 85 ARG A C 1
ATOM 676 O O . ARG A 1 85 ? 9.562 14.039 9.648 1 96.88 85 ARG A O 1
ATOM 683 N N . GLY A 1 86 ? 8.484 15.992 10.039 1 97.31 86 GLY A N 1
ATOM 684 C CA . GLY A 1 86 ? 7.305 15.617 9.273 1 97.31 86 GLY A CA 1
ATOM 685 C C . GLY A 1 86 ? 7.609 15.336 7.812 1 97.31 86 GLY A C 1
ATOM 686 O O . GLY A 1 86 ? 7.102 14.367 7.242 1 97.31 86 GLY A O 1
ATOM 687 N N . LEU A 1 87 ? 8.484 16.141 7.234 1 95.12 87 LEU A N 1
ATOM 688 C CA . LEU A 1 87 ? 8.859 15.984 5.832 1 95.12 87 LEU A CA 1
ATOM 689 C C . LEU A 1 87 ? 9.695 14.727 5.625 1 95.12 87 LEU A C 1
ATOM 691 O O . LEU A 1 87 ? 9.594 14.07 4.586 1 95.12 87 LEU A O 1
ATOM 695 N N . MET A 1 88 ? 10.461 14.367 6.609 1 93 88 MET A N 1
ATOM 696 C CA . MET A 1 88 ? 11.211 13.117 6.547 1 93 88 MET A CA 1
ATOM 697 C C . MET A 1 88 ? 10.273 11.914 6.582 1 93 88 MET A C 1
ATOM 699 O O . MET A 1 88 ? 10.445 10.969 5.812 1 93 88 MET A O 1
ATOM 703 N N . ALA A 1 89 ? 9.336 12.008 7.48 1 92.38 89 ALA A N 1
ATOM 704 C CA . ALA A 1 89 ? 8.336 10.945 7.551 1 92.38 89 ALA A CA 1
ATOM 705 C C . ALA A 1 89 ? 7.559 10.836 6.242 1 92.38 89 ALA A C 1
ATOM 707 O O . ALA A 1 89 ? 7.254 9.734 5.781 1 92.38 89 ALA A O 1
ATOM 708 N N . HIS A 1 90 ? 7.23 11.93 5.656 1 92.06 90 HIS A N 1
ATOM 709 C CA . HIS A 1 90 ? 6.562 11.992 4.363 1 92.06 90 HIS A CA 1
ATOM 710 C C . HIS A 1 90 ? 7.363 11.258 3.293 1 92.06 90 HIS A C 1
ATOM 712 O O . HIS A 1 90 ? 6.816 10.422 2.57 1 92.06 90 HIS A O 1
ATOM 718 N N . THR A 1 91 ? 8.617 11.492 3.229 1 86 91 THR A N 1
ATOM 719 C CA . THR A 1 91 ? 9.5 10.891 2.236 1 86 91 THR A CA 1
ATOM 720 C C . THR A 1 91 ? 9.586 9.383 2.428 1 86 91 THR A C 1
ATOM 722 O O . THR A 1 91 ? 9.539 8.625 1.456 1 86 91 THR A O 1
ATOM 725 N N . ARG A 1 92 ? 9.648 9.016 3.631 1 83.44 92 ARG A N 1
ATOM 726 C CA . ARG A 1 92 ? 9.711 7.594 3.939 1 83.44 92 ARG A CA 1
ATOM 727 C C . ARG A 1 92 ? 8.438 6.875 3.504 1 83.44 92 ARG A C 1
ATOM 729 O O . ARG A 1 92 ? 8.5 5.766 2.969 1 83.44 92 ARG A O 1
ATOM 736 N N . LEU A 1 93 ? 7.301 7.453 3.781 1 82 93 LEU A N 1
ATOM 737 C CA . LEU A 1 93 ? 6.008 6.863 3.465 1 82 93 LEU A CA 1
ATOM 738 C C . LEU A 1 93 ? 5.848 6.668 1.96 1 82 93 LEU A C 1
ATOM 740 O O . LEU A 1 93 ? 5.285 5.668 1.515 1 82 93 LEU A O 1
ATOM 7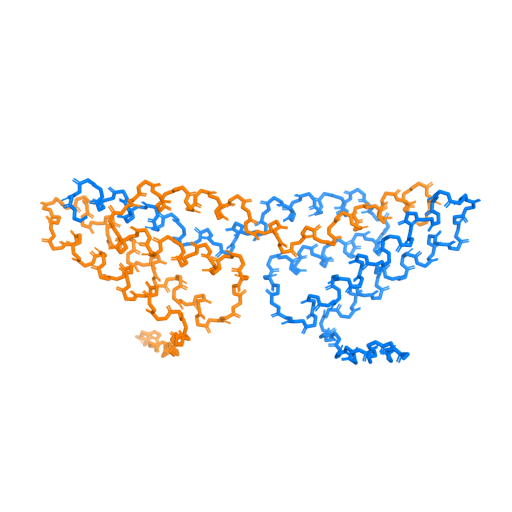44 N N . ILE A 1 94 ? 6.305 7.605 1.237 1 75.12 94 ILE A N 1
ATOM 745 C CA . ILE A 1 94 ? 6.223 7.516 -0.217 1 75.12 94 ILE A CA 1
ATOM 746 C C . ILE A 1 94 ? 7.09 6.359 -0.713 1 75.12 94 ILE A C 1
ATOM 748 O O . ILE A 1 94 ? 6.703 5.637 -1.633 1 75.12 94 ILE A O 1
ATOM 752 N N . SER A 1 95 ? 8.109 6.156 -0.02 1 68.62 95 SER A N 1
ATOM 753 C CA . SER A 1 95 ? 9.055 5.137 -0.461 1 68.62 95 SER A CA 1
ATOM 754 C C . SER A 1 95 ? 8.664 3.758 0.054 1 68.62 95 SER A C 1
ATOM 756 O O . SER A 1 95 ? 8.852 2.754 -0.635 1 68.62 95 SER A O 1
ATOM 758 N N . SER A 1 96 ? 8.078 3.615 1.246 1 63.28 96 SER A N 1
ATOM 759 C CA . SER A 1 96 ? 7.969 2.355 1.974 1 63.28 96 SER A CA 1
ATOM 760 C C . SER A 1 96 ? 6.551 1.795 1.902 1 63.28 96 SER A C 1
ATOM 762 O O . SER A 1 96 ? 6.344 0.592 2.076 1 63.28 96 SER A O 1
ATOM 764 N N . GLY A 1 97 ? 5.691 2.471 1.867 1 59.5 97 GLY A N 1
ATOM 765 C CA . GLY A 1 97 ? 4.348 2.035 2.213 1 59.5 97 GLY A CA 1
ATOM 766 C C . GLY A 1 97 ? 3.938 0.752 1.517 1 59.5 97 GLY A C 1
ATOM 767 O O . GLY A 1 97 ? 3.463 -0.186 2.16 1 59.5 97 GLY A O 1
ATOM 768 N N . SER A 1 98 ? 4.016 0.547 0.378 1 63.5 98 SER A N 1
ATOM 769 C CA . SER A 1 98 ? 3.605 -0.638 -0.367 1 63.5 98 SER A CA 1
ATOM 770 C C . SER A 1 98 ? 4.559 -1.803 -0.122 1 63.5 98 SER A C 1
ATOM 772 O O . SER A 1 98 ? 4.129 -2.955 -0.031 1 63.5 98 SER A O 1
ATOM 774 N N . PHE A 1 99 ? 5.668 -1.359 0.186 1 67.38 99 PHE A N 1
ATOM 775 C CA . PHE A 1 99 ? 6.691 -2.398 0.268 1 67.38 99 PHE A CA 1
ATOM 776 C C . PHE A 1 99 ? 6.461 -3.287 1.484 1 67.38 99 PHE A C 1
ATOM 778 O O . PHE A 1 99 ? 6.578 -4.512 1.396 1 67.38 99 PHE A O 1
ATOM 785 N N . SER A 1 100 ? 6.02 -2.635 2.516 1 69.25 100 SER A N 1
ATOM 786 C CA . SER A 1 100 ? 5.816 -3.408 3.738 1 69.25 100 SER A CA 1
ATOM 787 C C . SER A 1 100 ? 4.645 -4.371 3.596 1 69.25 100 SER A C 1
ATOM 789 O O . SER A 1 100 ? 4.641 -5.445 4.203 1 69.25 100 SER A O 1
ATOM 791 N N . GLU A 1 101 ? 3.795 -4.027 2.803 1 71.94 101 GLU A N 1
ATOM 792 C CA . GLU A 1 101 ? 2.598 -4.844 2.609 1 71.94 101 GLU A CA 1
ATOM 793 C C . GLU A 1 101 ? 2.898 -6.074 1.763 1 71.94 101 GLU A C 1
ATOM 795 O O . GLU A 1 101 ? 2.328 -7.145 1.988 1 71.94 101 GLU A O 1
ATOM 800 N N . ILE A 1 102 ? 3.703 -5.816 0.889 1 80.69 102 ILE A N 1
ATOM 801 C CA . ILE A 1 102 ? 3.812 -6.867 -0.118 1 80.69 102 ILE A CA 1
ATOM 802 C C . ILE A 1 102 ? 5.16 -7.57 0.016 1 80.69 102 ILE A C 1
ATOM 804 O O . ILE A 1 102 ? 5.363 -8.648 -0.546 1 80.69 102 ILE A O 1
ATOM 808 N N . SER A 1 103 ? 6.035 -7.137 0.869 1 81 103 SER A N 1
ATOM 809 C CA . SER A 1 103 ? 7.41 -7.621 0.944 1 81 103 SER A CA 1
ATOM 810 C C . SER A 1 103 ? 7.457 -9.07 1.409 1 81 103 SER A C 1
ATOM 812 O O . SER A 1 103 ? 8.414 -9.797 1.106 1 81 103 SER A O 1
ATOM 814 N N . THR A 1 104 ? 6.457 -9.5 2.072 1 85.06 104 THR A N 1
ATOM 815 C CA . THR A 1 104 ? 6.461 -10.82 2.689 1 85.06 104 THR A CA 1
ATOM 816 C C . THR A 1 104 ? 6.191 -11.906 1.648 1 85.06 104 THR A C 1
ATOM 818 O O . THR A 1 104 ? 6.617 -13.047 1.812 1 85.06 104 THR A O 1
ATOM 821 N N . PHE A 1 105 ? 5.512 -11.5 0.586 1 92.81 105 PHE A N 1
ATOM 822 C CA . PHE A 1 105 ? 5.105 -12.578 -0.304 1 92.81 105 PHE A CA 1
ATOM 823 C C . PHE A 1 105 ? 5.559 -12.305 -1.732 1 92.81 105 PHE A C 1
ATOM 825 O O . PHE A 1 105 ? 5.695 -13.234 -2.535 1 92.81 105 PHE A O 1
ATOM 832 N N . MET A 1 106 ? 5.941 -11.195 -2.098 1 91.19 106 MET A N 1
ATOM 833 C CA . MET A 1 106 ? 6.273 -10.836 -3.473 1 91.19 106 MET A CA 1
ATOM 834 C C . MET A 1 106 ? 7.523 -11.578 -3.941 1 91.19 106 MET A C 1
ATOM 836 O O . MET A 1 106 ? 7.574 -12.062 -5.074 1 91.19 106 MET A O 1
ATOM 840 N N . PRO A 1 107 ? 8.555 -11.695 -3.105 1 91.88 107 PRO A N 1
ATOM 841 C CA . PRO A 1 107 ? 9.703 -12.492 -3.539 1 91.88 107 PRO A CA 1
ATOM 842 C C . PRO A 1 107 ? 9.336 -13.938 -3.873 1 91.88 107 PRO A C 1
ATOM 844 O O . PRO A 1 107 ? 9.914 -14.531 -4.785 1 91.88 107 PRO A O 1
ATOM 847 N N . GLY A 1 108 ? 8.367 -14.461 -3.129 1 96.44 108 GLY A N 1
ATOM 848 C CA . GLY A 1 108 ? 7.895 -15.805 -3.424 1 96.44 108 GLY A CA 1
ATOM 849 C C . GLY A 1 108 ? 7.266 -15.93 -4.797 1 96.44 108 GLY A C 1
ATOM 850 O O . GLY A 1 108 ? 7.496 -16.906 -5.508 1 96.44 108 GLY A O 1
ATOM 851 N N . LEU A 1 109 ? 6.5 -14.953 -5.152 1 97.19 109 LEU A N 1
ATOM 852 C CA . LEU A 1 109 ? 5.871 -14.953 -6.465 1 97.19 109 LEU A CA 1
ATOM 853 C C . LEU A 1 109 ? 6.918 -14.844 -7.57 1 97.19 109 LEU A C 1
ATOM 855 O O . LEU A 1 109 ? 6.793 -15.492 -8.609 1 97.19 109 LEU A O 1
ATOM 859 N N . LYS A 1 110 ? 7.898 -14.039 -7.34 1 95.75 110 LYS A N 1
ATOM 860 C CA . LYS A 1 110 ? 9 -13.938 -8.297 1 95.75 110 LYS A CA 1
ATOM 861 C C . LYS A 1 110 ? 9.695 -15.281 -8.477 1 95.75 110 LYS A C 1
ATOM 863 O O . LYS A 1 110 ? 9.891 -15.734 -9.609 1 95.75 110 LYS A O 1
ATOM 868 N N . SER A 1 111 ? 10.031 -15.906 -7.379 1 97.19 111 SER A N 1
ATOM 869 C CA . SER A 1 111 ? 10.719 -17.203 -7.406 1 97.19 111 SER A CA 1
ATOM 870 C C . SER A 1 111 ? 9.883 -18.25 -8.125 1 97.19 111 SER A C 1
ATOM 872 O O . SER A 1 111 ? 10.4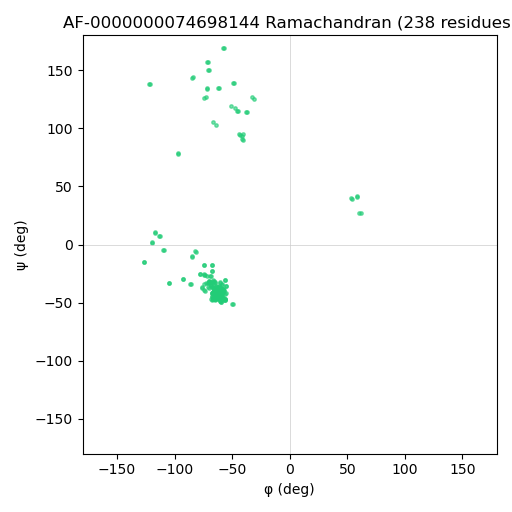14 -19.062 -8.891 1 97.19 111 SER A O 1
ATOM 874 N N . LEU A 1 112 ? 8.633 -18.234 -7.816 1 98.12 112 LEU A N 1
ATOM 875 C CA . LEU A 1 112 ? 7.734 -19.203 -8.43 1 98.12 112 LEU A CA 1
ATOM 876 C C . LEU A 1 112 ? 7.777 -19.109 -9.953 1 98.12 112 LEU A C 1
ATOM 878 O O . LEU A 1 112 ? 7.941 -20.109 -10.641 1 98.12 112 LEU A O 1
ATOM 882 N N . MET A 1 113 ? 7.672 -17.906 -10.406 1 97.81 113 MET A N 1
ATOM 883 C CA . MET A 1 113 ? 7.668 -17.703 -11.852 1 97.81 113 MET A CA 1
ATOM 884 C C . MET A 1 113 ? 9.023 -18.047 -12.453 1 97.81 113 MET A C 1
ATOM 886 O O . MET A 1 113 ? 9.109 -18.578 -13.562 1 97.81 113 MET A O 1
ATOM 890 N N . GLN A 1 114 ? 10.047 -17.766 -11.773 1 96.94 114 GLN A N 1
ATOM 891 C CA . GLN A 1 114 ? 11.391 -18.109 -12.25 1 96.94 114 GLN A CA 1
ATOM 892 C C . GLN A 1 114 ? 11.594 -19.609 -12.305 1 96.94 114 GLN A C 1
ATOM 894 O O . GLN A 1 114 ? 12.133 -20.141 -13.281 1 96.94 114 GLN A O 1
ATOM 899 N N . ILE A 1 115 ? 11.219 -20.266 -11.289 1 97.19 115 ILE A N 1
ATOM 900 C CA . ILE A 1 115 ? 11.328 -21.719 -11.234 1 97.19 115 ILE A CA 1
ATOM 901 C C . ILE A 1 115 ? 10.492 -22.344 -12.344 1 97.19 115 ILE A C 1
ATOM 903 O O . ILE A 1 115 ? 10.945 -23.281 -13.016 1 97.19 115 ILE A O 1
ATOM 907 N N . ALA A 1 116 ? 9.242 -21.828 -12.453 1 97.69 116 ALA A N 1
ATOM 908 C CA . ALA A 1 116 ? 8.359 -22.328 -13.508 1 97.69 116 ALA A CA 1
ATOM 909 C C . ALA A 1 116 ? 9.008 -22.188 -14.883 1 97.69 116 ALA A C 1
ATOM 911 O O . ALA A 1 116 ? 8.906 -23.078 -15.719 1 97.69 116 ALA A O 1
ATOM 912 N N . THR A 1 117 ? 9.641 -21.062 -15.086 1 96.81 117 THR A N 1
ATOM 913 C CA . THR A 1 117 ? 10.359 -20.812 -16.328 1 96.81 117 THR A CA 1
ATOM 914 C C . THR A 1 117 ? 11.477 -21.828 -16.516 1 96.81 117 THR A C 1
ATOM 916 O O . THR A 1 117 ? 11.625 -22.406 -17.609 1 96.81 117 THR A O 1
ATOM 919 N N . GLN A 1 118 ? 12.242 -22.062 -15.5 1 95.75 118 GLN A N 1
ATOM 920 C CA . GLN A 1 118 ? 13.383 -22.969 -15.531 1 95.75 118 GLN A CA 1
ATOM 921 C C . GLN A 1 118 ? 12.93 -24.406 -15.82 1 95.75 118 GLN A C 1
ATOM 923 O O . GLN A 1 118 ? 13.586 -25.125 -16.562 1 95.75 118 GLN A O 1
ATOM 928 N N . LEU A 1 119 ? 11.805 -24.781 -15.195 1 96.25 119 LEU A N 1
ATOM 929 C CA . LEU A 1 119 ? 11.289 -26.156 -15.312 1 96.25 119 LEU A CA 1
ATOM 930 C C . LEU A 1 119 ? 10.438 -26.312 -16.562 1 96.25 119 LEU A C 1
ATOM 932 O O . LEU A 1 119 ? 10.047 -27.422 -16.922 1 96.25 119 LEU A O 1
ATOM 936 N N . ARG A 1 120 ? 10.125 -25.25 -17.188 1 94.62 120 ARG A N 1
ATOM 937 C CA . ARG A 1 120 ? 9.289 -25.219 -18.391 1 94.62 120 ARG A CA 1
ATOM 938 C C . ARG A 1 120 ? 7.922 -25.844 -18.125 1 94.62 120 ARG A C 1
ATOM 940 O O . ARG A 1 120 ? 7.469 -26.719 -18.859 1 94.62 120 ARG A O 1
ATOM 947 N N . VAL A 1 121 ? 7.484 -25.469 -17 1 93.12 121 VAL A N 1
ATOM 948 C CA . VAL A 1 121 ? 6.145 -25.891 -16.609 1 93.12 121 VAL A CA 1
ATOM 949 C C . VAL A 1 121 ? 5.141 -24.797 -16.969 1 93.12 121 VAL A C 1
ATOM 951 O O . VAL A 1 121 ? 5.5 -23.609 -17.062 1 93.12 121 VAL A O 1
ATOM 954 N N . MET B 1 1 ? 4.484 -29.781 28.859 1 31.59 1 MET B N 1
ATOM 955 C CA . MET B 1 1 ? 4.52 -30.125 27.453 1 31.59 1 MET B CA 1
ATOM 956 C C . MET B 1 1 ? 3.707 -29.125 26.625 1 31.59 1 MET B C 1
ATOM 958 O O . MET B 1 1 ? 2.506 -28.969 26.859 1 31.59 1 MET B O 1
ATOM 962 N N . GLN B 1 2 ? 4.129 -27.969 26.25 1 41.53 2 GLN B N 1
ATOM 963 C CA . GLN B 1 2 ? 3.342 -26.828 25.812 1 41.53 2 GLN B CA 1
ATOM 964 C C . GLN B 1 2 ? 2.59 -27.125 24.516 1 41.53 2 GLN B C 1
ATOM 966 O O . GLN B 1 2 ? 3.117 -27.797 23.641 1 41.53 2 GLN B O 1
ATOM 971 N N . GLU B 1 3 ? 1.258 -27.391 24.609 1 46.5 3 GLU B N 1
ATOM 972 C CA . GLU B 1 3 ? 0.373 -27.812 23.531 1 46.5 3 GLU B CA 1
ATOM 973 C C . GLU B 1 3 ? 0.608 -26.984 22.266 1 46.5 3 GLU B C 1
ATOM 975 O O . GLU B 1 3 ? 0.825 -25.781 22.344 1 46.5 3 GLU B O 1
ATOM 980 N N . PRO B 1 4 ? 1.076 -27.641 21.219 1 50.75 4 PRO B N 1
ATOM 981 C CA . PRO B 1 4 ? 1.312 -26.922 19.969 1 50.75 4 PRO B CA 1
ATOM 982 C C . PRO B 1 4 ? 0.256 -25.859 19.688 1 50.75 4 PRO B C 1
ATOM 984 O O . PRO B 1 4 ? -0.889 -25.984 20.125 1 50.75 4 PRO B O 1
ATOM 987 N N . PRO B 1 5 ? 0.577 -24.578 19.688 1 49.34 5 PRO B N 1
ATOM 988 C CA . PRO B 1 5 ? -0.467 -23.578 19.469 1 49.34 5 PRO B CA 1
ATOM 989 C C . PRO B 1 5 ? -1.587 -24.062 18.562 1 49.34 5 PRO B C 1
ATOM 991 O O . PRO B 1 5 ? -1.34 -24.859 17.656 1 49.34 5 PRO B O 1
ATOM 994 N N . ALA B 1 6 ? -2.801 -24.031 18.922 1 48.88 6 ALA B N 1
ATOM 995 C CA . ALA B 1 6 ? -4.008 -24.453 18.219 1 48.88 6 ALA B CA 1
ATOM 996 C C . ALA B 1 6 ? -4.027 -23.922 16.781 1 48.88 6 ALA B C 1
ATOM 998 O O . ALA B 1 6 ? -3.557 -22.812 16.531 1 48.88 6 ALA B O 1
ATOM 999 N N . PRO B 1 7 ? -4.027 -24.828 15.734 1 47.56 7 PRO B N 1
ATOM 1000 C CA . PRO B 1 7 ? -4.078 -24.391 14.336 1 47.56 7 PRO B CA 1
ATOM 1001 C C . PRO B 1 7 ? -5.039 -23.219 14.125 1 47.56 7 PRO B C 1
ATOM 1003 O O . PRO B 1 7 ? -6.152 -23.234 14.656 1 47.56 7 PRO B O 1
ATOM 1006 N N . ILE B 1 8 ? -4.73 -22.016 14.203 1 53.5 8 ILE B N 1
ATOM 1007 C CA . ILE B 1 8 ? -5.625 -20.891 13.977 1 53.5 8 ILE B CA 1
ATOM 1008 C C . ILE B 1 8 ? -6.469 -21.141 12.727 1 53.5 8 ILE B C 1
ATOM 1010 O O . ILE B 1 8 ? -5.934 -21.406 11.648 1 53.5 8 ILE B O 1
ATOM 1014 N N . LEU B 1 9 ? -7.652 -21.656 12.773 1 59.88 9 LEU B N 1
ATOM 1015 C CA . LEU B 1 9 ? -8.641 -21.781 11.711 1 59.88 9 LEU B CA 1
ATOM 1016 C C . LEU B 1 9 ? -8.695 -20.531 10.859 1 59.88 9 LEU B C 1
ATOM 1018 O O . LEU B 1 9 ? -8.938 -19.438 11.367 1 59.88 9 LEU B O 1
ATOM 1022 N N . LYS B 1 10 ? -7.965 -20.641 9.836 1 76.12 10 LYS B N 1
ATOM 1023 C CA . LYS B 1 10 ? -7.965 -19.469 8.953 1 76.12 10 LYS B CA 1
ATOM 1024 C C . LYS B 1 10 ? -9.273 -19.375 8.164 1 76.12 10 LYS B C 1
ATOM 1026 O O . LYS B 1 10 ? -9.836 -20.406 7.77 1 76.12 10 LYS B O 1
ATOM 1031 N N . GLY B 1 11 ? -9.984 -18.281 8.195 1 80.62 11 GLY B N 1
ATOM 1032 C CA . GLY B 1 11 ? -11.203 -18.047 7.438 1 80.62 11 GLY B CA 1
ATOM 1033 C C . GLY B 1 11 ? -11.008 -18.203 5.941 1 80.62 11 GLY B C 1
ATOM 1034 O O . GLY B 1 11 ? -9.891 -18.406 5.473 1 80.62 11 GLY B O 1
ATOM 1035 N N . PRO B 1 12 ? -12.102 -18.219 5.297 1 89.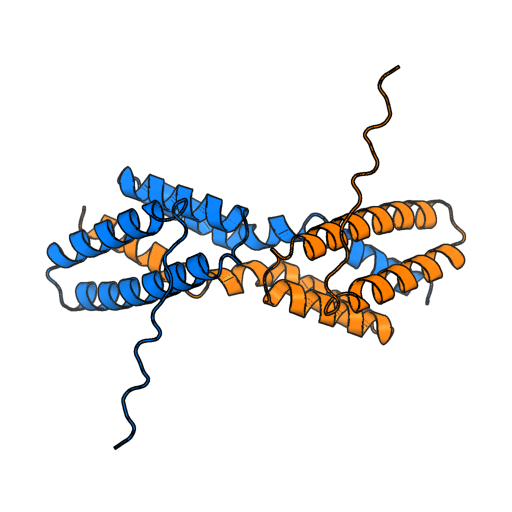06 12 PRO B N 1
ATOM 1036 C CA . PRO B 1 12 ? -12 -18.375 3.846 1 89.06 12 PRO B CA 1
ATOM 1037 C C . PRO B 1 12 ? -11.422 -17.141 3.158 1 89.06 12 PRO B C 1
ATOM 1039 O O . PRO B 1 12 ? -11.555 -16.016 3.668 1 89.06 12 PRO B O 1
ATOM 1042 N N . ILE B 1 13 ? -10.766 -17.391 2.082 1 92.69 13 ILE B N 1
ATOM 1043 C CA . ILE B 1 13 ? -10.367 -16.312 1.178 1 92.69 13 ILE B CA 1
ATOM 1044 C C . ILE B 1 13 ? -11.602 -15.781 0.449 1 92.69 13 ILE B C 1
ATOM 1046 O O . ILE B 1 13 ? -12.453 -16.547 0.005 1 92.69 13 ILE B O 1
ATOM 1050 N N . PRO B 1 14 ? -11.664 -14.453 0.416 1 92 14 PRO B N 1
ATOM 1051 C CA . PRO B 1 14 ? -12.766 -13.891 -0.361 1 92 14 PRO B CA 1
ATOM 1052 C C . PRO B 1 14 ? -12.891 -14.516 -1.753 1 92 14 PRO B C 1
ATOM 1054 O O . PRO B 1 14 ? -11.875 -14.758 -2.412 1 92 14 PRO B O 1
ATOM 1057 N N . SER B 1 15 ? -14.156 -14.773 -2.156 1 92.81 15 SER B N 1
ATOM 1058 C CA . SER B 1 15 ? -14.453 -15.516 -3.383 1 92.81 15 SER B CA 1
ATOM 1059 C C . SER B 1 15 ? -13.789 -14.859 -4.594 1 92.81 15 SER B C 1
ATOM 1061 O O . SER B 1 15 ? -13.32 -15.547 -5.496 1 92.81 15 SER B O 1
ATOM 1063 N N . GLU B 1 16 ? -13.734 -13.57 -4.574 1 92.5 16 GLU B N 1
ATOM 1064 C CA . GLU B 1 16 ? -13.203 -12.812 -5.703 1 92.5 16 GLU B CA 1
ATOM 1065 C C . GLU B 1 16 ? -11.711 -13.055 -5.875 1 92.5 16 GLU B C 1
ATOM 1067 O O . GLU B 1 16 ? -11.148 -12.797 -6.941 1 92.5 16 GLU B O 1
ATOM 1072 N N . HIS B 1 17 ? -11.078 -13.57 -4.824 1 94.12 17 HIS B N 1
ATOM 1073 C CA . HIS B 1 17 ? -9.633 -13.703 -4.883 1 94.12 17 HIS B CA 1
ATOM 1074 C C . HIS B 1 17 ? -9.211 -15.172 -4.793 1 94.12 17 HIS B C 1
ATOM 1076 O O . HIS B 1 17 ? -8.023 -15.477 -4.738 1 94.12 17 HIS B O 1
ATOM 1082 N N . LEU B 1 18 ? -10.195 -16.094 -4.895 1 95.56 18 LEU B N 1
ATOM 1083 C CA . LEU B 1 18 ? -9.914 -17.516 -4.816 1 95.56 18 LEU B CA 1
ATOM 1084 C C . LEU B 1 18 ? -9.07 -17.969 -6.008 1 95.56 18 LEU B C 1
ATOM 1086 O O . LEU B 1 18 ? -8.266 -18.891 -5.891 1 95.56 18 LEU B O 1
ATOM 1090 N N . THR B 1 19 ? -9.289 -17.297 -7.105 1 97.06 19 THR B N 1
ATOM 1091 C CA . THR B 1 19 ? -8.539 -17.641 -8.305 1 97.06 19 THR B CA 1
ATOM 1092 C C . THR B 1 19 ? -7.039 -17.469 -8.078 1 97.06 19 THR B C 1
ATOM 1094 O O . THR B 1 19 ? -6.23 -18.203 -8.641 1 97.06 19 THR B O 1
ATOM 1097 N N . LEU B 1 20 ? -6.637 -16.5 -7.262 1 97.88 20 LEU B N 1
ATOM 1098 C CA . LEU B 1 20 ? -5.23 -16.297 -6.941 1 97.88 20 LEU B CA 1
ATOM 1099 C C . LEU B 1 20 ? -4.637 -17.531 -6.273 1 97.88 20 LEU B C 1
ATOM 1101 O O . LEU B 1 20 ? -3.576 -18.016 -6.68 1 97.88 20 LEU B O 1
ATOM 1105 N N . GLN B 1 21 ? -5.344 -18 -5.309 1 97.31 21 GLN B N 1
ATOM 1106 C CA . GLN B 1 21 ? -4.879 -19.172 -4.578 1 97.31 21 GLN B CA 1
ATOM 1107 C C . GLN B 1 21 ? -4.812 -20.406 -5.488 1 97.31 21 GLN B C 1
ATOM 1109 O O . GLN B 1 21 ? -3.828 -21.141 -5.473 1 97.31 21 GLN B O 1
ATOM 1114 N N . GLU B 1 22 ? -5.828 -20.609 -6.219 1 97.5 22 GLU B N 1
ATOM 1115 C CA . GLU B 1 22 ? -5.875 -21.75 -7.125 1 97.5 22 GLU B CA 1
ATOM 1116 C C . GLU B 1 22 ? -4.73 -21.703 -8.133 1 97.5 22 GLU B C 1
ATOM 1118 O O . GLU B 1 22 ? -4.066 -22.719 -8.367 1 97.5 22 GLU B O 1
ATOM 1123 N N . THR B 1 23 ? -4.523 -20.516 -8.688 1 98.31 23 THR B N 1
ATOM 1124 C CA . THR B 1 23 ? -3.52 -20.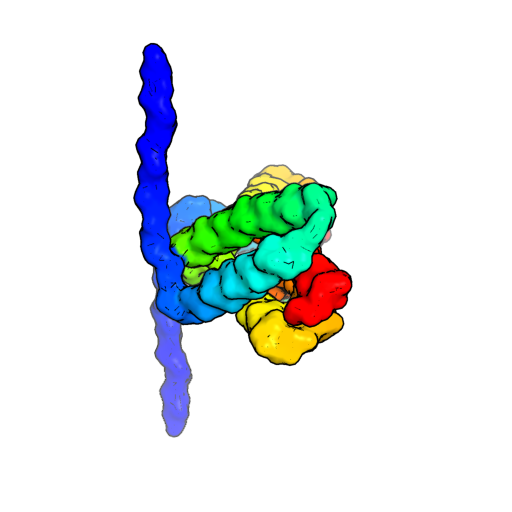359 -9.727 1 98.31 23 THR B CA 1
ATOM 1125 C C . THR B 1 23 ? -2.115 -20.547 -9.164 1 98.31 23 THR B C 1
ATOM 1127 O O . THR B 1 23 ? -1.339 -21.359 -9.688 1 98.31 23 THR B O 1
ATOM 1130 N N . PHE B 1 24 ? -1.824 -19.922 -8.07 1 98.38 24 PHE B N 1
ATOM 1131 C CA . PHE B 1 24 ? -0.467 -19.953 -7.543 1 98.38 24 PHE B CA 1
ATOM 1132 C C . PHE B 1 24 ? -0.171 -21.312 -6.91 1 98.38 24 PHE B C 1
ATOM 1134 O O . PHE B 1 24 ? 0.909 -21.875 -7.105 1 98.38 24 PHE B O 1
ATOM 1141 N N . ASN B 1 25 ? -1.12 -21.844 -6.238 1 97.75 25 ASN B N 1
ATOM 1142 C CA . ASN B 1 25 ? -0.931 -23.188 -5.688 1 97.75 25 ASN B CA 1
ATOM 1143 C C . ASN B 1 25 ? -0.78 -24.234 -6.789 1 97.75 25 ASN B C 1
ATOM 1145 O O . ASN B 1 25 ? 0.054 -25.125 -6.684 1 97.75 25 ASN B O 1
ATOM 1149 N N . GLY B 1 26 ? -1.652 -24.094 -7.746 1 98.19 26 GLY B N 1
ATOM 1150 C CA . GLY B 1 26 ? -1.544 -25.016 -8.867 1 98.19 26 GLY B CA 1
ATOM 1151 C C . GLY B 1 26 ? -0.177 -25 -9.523 1 98.19 26 GLY B C 1
ATOM 1152 O O . GLY B 1 26 ? 0.393 -26.047 -9.812 1 98.19 26 GLY B O 1
ATOM 1153 N N . LEU B 1 27 ? 0.283 -23.828 -9.781 1 98.12 27 LEU B N 1
ATOM 1154 C CA . LEU B 1 27 ? 1.596 -23.688 -10.398 1 98.12 27 LEU B CA 1
ATOM 1155 C C . LEU B 1 27 ? 2.688 -24.25 -9.492 1 98.12 27 LEU B C 1
ATOM 1157 O O . LEU B 1 27 ? 3.58 -24.969 -9.961 1 98.12 27 LEU B O 1
ATOM 1161 N N . ALA B 1 28 ? 2.652 -23.938 -8.195 1 97.81 28 ALA B N 1
ATOM 1162 C CA . ALA B 1 28 ? 3.637 -24.438 -7.238 1 97.81 28 ALA B CA 1
ATOM 1163 C C . ALA B 1 28 ? 3.648 -25.969 -7.207 1 97.81 28 ALA B C 1
ATOM 1165 O O . ALA B 1 28 ? 4.715 -26.578 -7.164 1 97.81 28 ALA B O 1
ATOM 1166 N N . GLU B 1 29 ? 2.486 -26.5 -7.277 1 97.62 29 GLU B N 1
ATOM 1167 C CA . GLU B 1 29 ? 2.367 -27.953 -7.25 1 97.62 29 GLU B CA 1
ATOM 1168 C C . GLU B 1 29 ? 2.971 -28.578 -8.508 1 97.62 29 GLU B C 1
ATOM 1170 O O . GLU B 1 29 ? 3.668 -29.594 -8.422 1 97.62 29 GLU B O 1
ATOM 1175 N N . ARG B 1 30 ? 2.658 -28.062 -9.633 1 97.62 30 ARG B N 1
ATOM 1176 C CA . ARG B 1 30 ? 3.23 -28.562 -10.875 1 97.62 30 ARG B CA 1
ATOM 1177 C C . ARG B 1 30 ? 4.754 -28.484 -10.852 1 97.62 30 ARG B C 1
ATOM 1179 O O . ARG B 1 30 ? 5.441 -29.406 -11.297 1 97.62 30 ARG B O 1
ATOM 1186 N N . CYS B 1 31 ? 5.23 -27.406 -10.344 1 97.69 31 CYS B N 1
ATOM 1187 C CA . CYS B 1 31 ? 6.672 -27.234 -10.234 1 97.69 31 CYS B CA 1
ATOM 1188 C C . CYS B 1 31 ? 7.273 -28.281 -9.305 1 97.69 31 CYS B C 1
ATOM 1190 O O . CYS B 1 31 ? 8.312 -28.875 -9.609 1 97.69 31 CYS B O 1
ATOM 1192 N N . LYS B 1 32 ? 6.641 -28.484 -8.195 1 96.94 32 LYS B N 1
ATOM 1193 C CA . LYS B 1 32 ? 7.125 -29.438 -7.215 1 96.94 32 LYS B CA 1
ATOM 1194 C C . LYS B 1 32 ? 7.184 -30.844 -7.809 1 96.94 32 LYS B C 1
ATOM 1196 O O . LYS B 1 32 ? 8.125 -31.594 -7.551 1 96.94 32 LYS B O 1
ATOM 1201 N N . ASN B 1 33 ? 6.246 -31.172 -8.609 1 96.81 33 ASN B N 1
ATOM 1202 C CA . ASN B 1 33 ? 6.148 -32.5 -9.219 1 96.81 33 ASN B CA 1
ATOM 1203 C C . ASN B 1 33 ? 7.184 -32.656 -10.328 1 96.81 33 ASN B C 1
ATOM 1205 O O . ASN B 1 33 ? 7.566 -33.781 -10.648 1 96.81 33 ASN B O 1
ATOM 1209 N N . THR B 1 34 ? 7.566 -31.547 -10.875 1 96.69 34 THR B N 1
ATOM 1210 C CA . THR B 1 34 ? 8.5 -31.609 -12 1 96.69 34 THR B CA 1
ATOM 1211 C C . THR B 1 34 ? 9.945 -31.484 -11.508 1 96.69 34 THR B C 1
ATOM 1213 O O . THR B 1 34 ? 10.867 -32 -12.133 1 96.69 34 THR B O 1
ATOM 1216 N N . ALA B 1 35 ? 10.133 -30.797 -10.43 1 94.94 35 ALA B N 1
ATOM 1217 C CA . ALA B 1 35 ? 11.469 -30.531 -9.898 1 94.94 35 ALA B CA 1
ATOM 1218 C C . ALA B 1 35 ? 12.188 -31.828 -9.539 1 94.94 35 ALA B C 1
ATOM 1220 O O . ALA B 1 35 ? 11.602 -32.719 -8.922 1 94.94 35 ALA B O 1
ATOM 1221 N N . ASN B 1 36 ? 13.469 -31.984 -9.914 1 91.06 36 ASN B N 1
ATOM 1222 C CA . ASN B 1 36 ? 14.234 -33.188 -9.68 1 91.06 36 ASN B CA 1
ATOM 1223 C C . ASN B 1 36 ? 15.461 -32.938 -8.812 1 91.06 36 ASN B C 1
ATOM 1225 O O . ASN B 1 36 ? 16.25 -33.844 -8.555 1 91.06 36 ASN B O 1
ATOM 1229 N N . ASN B 1 37 ? 15.703 -31.75 -8.344 1 92.62 37 ASN B N 1
ATOM 1230 C CA . ASN B 1 37 ? 16.859 -31.438 -7.504 1 92.62 37 ASN B CA 1
ATOM 1231 C C . ASN B 1 37 ? 16.422 -30.844 -6.16 1 92.62 37 ASN B C 1
ATOM 1233 O O . ASN B 1 37 ? 15.438 -30.109 -6.086 1 92.62 37 ASN B O 1
ATOM 1237 N N . PRO B 1 38 ? 17.125 -31.328 -5.137 1 94.38 38 PRO B N 1
ATOM 1238 C CA . PRO B 1 38 ? 16.781 -30.938 -3.768 1 94.38 38 PRO B CA 1
ATOM 1239 C C . PRO B 1 38 ? 16.797 -29.422 -3.568 1 94.38 38 PRO B C 1
ATOM 1241 O O . PRO B 1 38 ? 16 -28.891 -2.785 1 94.38 38 PRO B O 1
ATOM 1244 N N . HIS B 1 39 ? 17.625 -28.75 -4.289 1 93.88 39 HIS B N 1
ATOM 1245 C CA . HIS B 1 39 ? 17.719 -27.297 -4.168 1 93.88 39 HIS B CA 1
ATOM 1246 C C . HIS B 1 39 ? 16.438 -26.609 -4.609 1 93.88 39 HIS B C 1
ATOM 1248 O O . HIS B 1 39 ? 15.906 -25.766 -3.896 1 93.88 39 HIS B O 1
ATOM 1254 N N . THR B 1 40 ? 15.898 -27.016 -5.766 1 95.69 40 THR B N 1
ATOM 1255 C CA . THR B 1 40 ? 14.656 -26.453 -6.293 1 95.69 40 THR B CA 1
ATOM 1256 C C . THR B 1 40 ? 13.477 -26.812 -5.395 1 95.69 40 THR B C 1
ATOM 1258 O O . THR B 1 40 ? 12.594 -25.984 -5.152 1 95.69 40 THR B O 1
ATOM 1261 N N . LYS B 1 41 ? 13.445 -27.969 -4.863 1 96.25 41 LYS B N 1
ATOM 1262 C CA . LYS B 1 41 ? 12.367 -28.406 -3.982 1 96.25 41 LYS B CA 1
ATOM 1263 C C . LYS B 1 41 ? 12.344 -27.594 -2.689 1 96.25 41 LYS B C 1
ATOM 1265 O O . LYS B 1 41 ? 11.281 -27.234 -2.193 1 96.25 41 LYS B O 1
ATOM 1270 N N . ARG B 1 42 ? 13.516 -27.266 -2.191 1 95.94 42 ARG B N 1
ATOM 1271 C CA . ARG B 1 42 ? 13.617 -26.422 -0.999 1 95.94 42 ARG B CA 1
ATOM 1272 C C . ARG B 1 42 ? 13.109 -25.016 -1.272 1 95.94 42 ARG B C 1
ATOM 1274 O O . ARG B 1 42 ? 12.398 -24.438 -0.447 1 95.94 42 ARG B O 1
ATOM 1281 N N . LYS B 1 43 ? 13.539 -24.5 -2.414 1 95.69 43 LYS B N 1
ATOM 1282 C CA . LYS B 1 43 ? 13.07 -23.172 -2.814 1 95.69 43 LYS B CA 1
ATOM 1283 C C . LYS B 1 43 ? 11.555 -23.141 -2.928 1 95.69 43 LYS B C 1
ATOM 1285 O O . LYS B 1 43 ? 10.914 -22.156 -2.535 1 95.69 43 LYS B O 1
ATOM 1290 N N . LEU B 1 44 ? 10.93 -24.203 -3.422 1 97.44 44 LEU B N 1
ATOM 1291 C CA . LEU B 1 44 ? 9.484 -24.297 -3.59 1 97.44 44 LEU B CA 1
ATOM 1292 C C . LEU B 1 44 ? 8.789 -24.391 -2.238 1 97.44 44 LEU B C 1
ATOM 1294 O O . LEU B 1 44 ? 7.668 -23.891 -2.076 1 97.44 44 LEU B O 1
ATOM 1298 N N . ASP B 1 45 ? 9.438 -25 -1.26 1 97.25 45 ASP B N 1
ATOM 1299 C CA . ASP B 1 45 ? 8.898 -25.016 0.098 1 97.25 45 ASP B CA 1
ATOM 1300 C C . ASP B 1 45 ? 8.797 -23.594 0.656 1 97.25 45 ASP B C 1
ATOM 1302 O O . ASP B 1 45 ? 7.801 -23.25 1.29 1 97.25 45 ASP B O 1
ATOM 1306 N N . ASP B 1 46 ? 9.844 -22.828 0.404 1 96.31 46 ASP B N 1
ATOM 1307 C CA . ASP B 1 46 ? 9.836 -21.422 0.818 1 96.31 46 ASP B CA 1
ATOM 1308 C C . ASP B 1 46 ? 8.742 -20.641 0.091 1 96.31 46 ASP B C 1
ATOM 1310 O O . ASP B 1 46 ? 8.047 -19.828 0.697 1 96.31 46 ASP B O 1
ATOM 1314 N N . VAL B 1 47 ? 8.57 -20.938 -1.201 1 97 47 VAL B N 1
ATOM 1315 C CA . VAL B 1 47 ? 7.527 -20.312 -2.008 1 97 47 VAL B CA 1
ATOM 1316 C C . VAL B 1 47 ? 6.156 -20.609 -1.407 1 97 47 VAL B C 1
ATOM 1318 O O . VAL B 1 47 ? 5.324 -19.719 -1.249 1 97 47 VAL B O 1
ATOM 1321 N N . SER B 1 48 ? 5.938 -21.844 -1.029 1 97.38 48 SER B N 1
ATOM 1322 C CA . SER B 1 48 ? 4.656 -22.266 -0.465 1 97.38 48 SER B CA 1
ATOM 1323 C C . SER B 1 48 ? 4.359 -21.516 0.832 1 97.38 48 SER B C 1
ATOM 1325 O O . SER B 1 48 ? 3.219 -21.109 1.074 1 97.38 48 SER B O 1
ATOM 1327 N N . LYS B 1 49 ? 5.352 -21.266 1.615 1 96.69 49 LYS B N 1
ATOM 1328 C CA . LYS B 1 49 ? 5.191 -20.516 2.859 1 96.69 49 LYS B CA 1
ATOM 1329 C C . LYS B 1 49 ? 4.809 -19.062 2.582 1 96.69 49 LYS B C 1
ATOM 1331 O O . LYS B 1 49 ? 3.924 -18.516 3.242 1 96.69 49 LYS B O 1
ATOM 1336 N N . ARG B 1 50 ? 5.414 -18.531 1.618 1 94.19 50 ARG B N 1
ATOM 1337 C CA . ARG B 1 50 ? 5.164 -17.141 1.269 1 94.19 50 ARG B CA 1
ATOM 1338 C C . ARG B 1 50 ? 3.783 -16.969 0.645 1 94.19 50 ARG B C 1
ATOM 1340 O O . ARG B 1 50 ? 3.123 -15.945 0.851 1 94.19 50 ARG B O 1
ATOM 1347 N N . LEU B 1 51 ? 3.373 -17.984 -0.079 1 96.69 51 LEU B N 1
ATOM 1348 C CA . LEU B 1 51 ? 2.02 -17.953 -0.623 1 96.69 51 LEU B CA 1
ATOM 1349 C C . LEU B 1 51 ? 0.983 -17.984 0.497 1 96.69 51 LEU B C 1
ATOM 1351 O O . LEU B 1 51 ? -0.053 -17.328 0.406 1 96.69 51 LEU B O 1
ATOM 1355 N N . GLU B 1 52 ? 1.292 -18.703 1.545 1 95.44 52 GLU B N 1
ATOM 1356 C CA . GLU B 1 52 ? 0.388 -18.719 2.691 1 95.44 52 GLU B CA 1
ATOM 1357 C C . GLU B 1 52 ? 0.294 -17.344 3.348 1 95.44 52 GLU B C 1
ATOM 1359 O O . GLU B 1 52 ? -0.783 -16.938 3.785 1 95.44 52 GLU B O 1
ATOM 1364 N N . ALA B 1 53 ? 1.411 -16.703 3.393 1 92.06 53 ALA B N 1
ATOM 1365 C CA . ALA B 1 53 ? 1.408 -15.344 3.918 1 92.06 53 ALA B CA 1
ATOM 1366 C C . ALA B 1 53 ? 0.54 -14.43 3.061 1 92.06 53 ALA B C 1
ATOM 1368 O O . ALA B 1 53 ? -0.194 -13.586 3.586 1 92.06 53 ALA B O 1
ATOM 1369 N N . LEU B 1 54 ? 0.587 -14.555 1.771 1 93.69 54 LEU B N 1
ATOM 1370 C CA . LEU B 1 54 ? -0.268 -13.812 0.851 1 93.69 54 LEU B CA 1
ATOM 1371 C C . LEU B 1 54 ? -1.74 -14.086 1.138 1 93.69 54 LEU B C 1
ATOM 1373 O O . LEU B 1 54 ? -2.537 -13.148 1.25 1 93.69 54 LEU B O 1
ATOM 1377 N N . TYR B 1 55 ? -2.064 -15.352 1.331 1 94.69 55 TYR B N 1
ATOM 1378 C CA . TYR B 1 55 ? -3.459 -15.727 1.522 1 94.69 55 TYR B CA 1
ATOM 1379 C C . TYR B 1 55 ? -3.984 -15.219 2.859 1 94.69 55 TYR B C 1
ATOM 1381 O O . TYR B 1 55 ? -5.156 -14.852 2.973 1 94.69 55 TYR B O 1
ATOM 1389 N N . ASP B 1 56 ? -3.1 -15.172 3.793 1 91.5 56 ASP B N 1
ATOM 1390 C CA . ASP B 1 56 ? -3.467 -14.57 5.07 1 91.5 56 ASP B CA 1
ATOM 1391 C C . ASP B 1 56 ? -3.805 -13.094 4.902 1 91.5 56 ASP B C 1
ATOM 1393 O O . ASP B 1 56 ? -4.766 -12.602 5.5 1 91.5 56 ASP B O 1
ATOM 1397 N N . LYS B 1 57 ? -3.043 -12.43 4.07 1 87.19 57 LYS B N 1
ATOM 1398 C CA . LYS B 1 57 ? -3.305 -11.016 3.818 1 87.19 57 LYS B CA 1
ATOM 1399 C C . LYS B 1 57 ? -4.617 -10.82 3.066 1 87.19 57 LYS B C 1
ATOM 1401 O O . LYS B 1 57 ? -5.34 -9.852 3.305 1 87.19 57 LYS B O 1
ATOM 1406 N N . LEU B 1 58 ? -4.934 -11.742 2.197 1 89.81 58 LEU B N 1
ATOM 1407 C CA . LEU B 1 58 ? -6.199 -11.688 1.474 1 89.81 58 LEU B CA 1
ATOM 1408 C C . LEU B 1 58 ? -7.375 -11.859 2.428 1 89.81 58 LEU B C 1
ATOM 1410 O O . LEU B 1 58 ? -8.398 -11.188 2.285 1 89.81 58 LEU B O 1
ATOM 1414 N N . ARG B 1 59 ? -7.168 -12.711 3.346 1 90.06 59 ARG B N 1
ATOM 1415 C CA . ARG B 1 59 ? -8.219 -12.961 4.324 1 90.06 59 ARG B CA 1
ATOM 1416 C C . ARG B 1 59 ? -8.461 -11.734 5.195 1 90.06 59 ARG B C 1
ATOM 1418 O O . ARG B 1 59 ? -9.594 -11.477 5.617 1 90.06 59 ARG B O 1
ATOM 1425 N N . GLU B 1 60 ? -7.422 -11.039 5.398 1 82.38 60 GLU B N 1
ATOM 1426 C CA . GLU B 1 60 ? -7.52 -9.836 6.223 1 82.38 60 GLU B CA 1
ATOM 1427 C C . GLU B 1 60 ? -8.211 -8.703 5.469 1 82.38 60 GLU B C 1
ATOM 1429 O O . GLU B 1 60 ? -8.695 -7.746 6.078 1 82.38 60 GLU B O 1
ATOM 1434 N N . GLN B 1 61 ? -8.312 -8.75 4.164 1 76.56 61 GLN B N 1
ATOM 1435 C CA . GLN B 1 61 ? -8.977 -7.793 3.285 1 76.56 61 GLN B CA 1
ATOM 1436 C C . GLN B 1 61 ? -8.469 -6.375 3.531 1 76.56 61 GLN B C 1
ATOM 1438 O O . GLN B 1 61 ? -9.258 -5.426 3.574 1 76.56 61 GLN B O 1
ATOM 1443 N N . LYS B 1 62 ? -7.164 -6.262 3.748 1 69.94 62 LYS B N 1
ATOM 1444 C CA . LYS B 1 62 ? -6.59 -4.949 4.027 1 69.94 62 LYS B CA 1
ATOM 1445 C C . LYS B 1 62 ? -5.668 -4.504 2.895 1 69.94 62 LYS B C 1
ATOM 1447 O O . LYS B 1 62 ? -5.039 -3.445 2.979 1 69.94 62 LYS B O 1
ATOM 1452 N N . MET B 1 63 ? -5.672 -5.277 1.834 1 77.19 63 MET B N 1
ATOM 1453 C CA . MET B 1 63 ? -4.781 -4.938 0.729 1 77.19 63 MET B CA 1
ATOM 1454 C C . MET B 1 63 ? -5.422 -3.904 -0.189 1 77.19 63 MET B C 1
ATOM 1456 O O . MET B 1 63 ? -6.629 -3.955 -0.441 1 77.19 63 MET B O 1
ATOM 1460 N N . SER B 1 64 ? -4.582 -3.023 -0.691 1 74.56 64 SER B N 1
ATOM 1461 C CA . SER B 1 64 ? -5.09 -1.974 -1.569 1 74.56 64 SER B CA 1
ATOM 1462 C C . SER B 1 64 ? -5.492 -2.535 -2.928 1 74.56 64 SER B C 1
ATOM 1464 O O . SER B 1 64 ? -4.988 -3.58 -3.348 1 74.56 64 SER B O 1
ATOM 1466 N N . ASN B 1 65 ? -6.367 -1.785 -3.582 1 77.94 65 ASN B N 1
ATOM 1467 C CA . ASN B 1 65 ? -6.875 -2.227 -4.875 1 77.94 65 ASN B CA 1
ATOM 1468 C C . ASN B 1 65 ? -5.758 -2.342 -5.91 1 77.94 65 ASN B C 1
ATOM 1470 O O . ASN B 1 65 ? -5.695 -3.32 -6.652 1 77.94 65 ASN B O 1
ATOM 1474 N N . PRO B 1 66 ? -4.855 -1.414 -5.906 1 78.56 66 PRO B N 1
ATOM 1475 C CA . PRO B 1 66 ? -3.764 -1.546 -6.875 1 78.56 66 PRO B CA 1
ATOM 1476 C C . PRO B 1 66 ? -2.93 -2.807 -6.656 1 78.56 66 PRO B C 1
ATOM 1478 O O . PRO B 1 66 ? -2.488 -3.434 -7.625 1 78.56 66 PRO B O 1
ATOM 1481 N N . ILE B 1 67 ? -2.74 -3.152 -5.457 1 83.38 67 ILE B N 1
ATOM 1482 C CA . ILE B 1 67 ? -1.994 -4.367 -5.145 1 83.38 67 ILE B CA 1
ATOM 1483 C C . ILE B 1 67 ? -2.781 -5.59 -5.609 1 83.38 67 ILE B C 1
ATOM 1485 O O . ILE B 1 67 ? -2.23 -6.484 -6.258 1 83.38 67 ILE B O 1
ATOM 1489 N N . LEU B 1 68 ? -4.066 -5.594 -5.297 1 87.31 68 LEU B N 1
ATOM 1490 C CA . LEU B 1 68 ? -4.922 -6.707 -5.691 1 87.31 68 LEU B CA 1
ATOM 1491 C C . LEU B 1 68 ? -4.973 -6.844 -7.211 1 87.31 68 LEU B C 1
ATOM 1493 O O . LEU B 1 68 ? -4.883 -7.953 -7.738 1 87.31 68 LEU B O 1
ATOM 1497 N N . GLU B 1 69 ? -5.121 -5.727 -7.855 1 87.5 69 GLU B N 1
ATOM 1498 C CA . GLU B 1 69 ? -5.145 -5.738 -9.312 1 87.5 69 GLU B CA 1
ATOM 1499 C C . GLU B 1 69 ? -3.838 -6.281 -9.883 1 87.5 69 GLU B C 1
ATOM 1501 O O . GLU B 1 69 ? -3.844 -7.062 -10.836 1 87.5 69 GLU B O 1
ATOM 1506 N N . GLY B 1 70 ? -2.77 -5.859 -9.281 1 90.12 70 GLY B N 1
ATOM 1507 C CA . GLY B 1 70 ? -1.471 -6.359 -9.703 1 90.12 70 GLY B CA 1
ATOM 1508 C C . GLY B 1 70 ? -1.307 -7.852 -9.492 1 90.12 70 GLY B C 1
ATOM 1509 O O . GLY B 1 70 ? -0.758 -8.547 -10.344 1 90.12 70 GLY B O 1
ATOM 1510 N N . LEU B 1 71 ? -1.811 -8.336 -8.414 1 94.31 71 LEU B N 1
ATOM 1511 C CA . LEU B 1 71 ? -1.756 -9.766 -8.125 1 94.31 71 LEU B CA 1
ATOM 1512 C C . LEU B 1 71 ? -2.564 -10.555 -9.148 1 94.31 71 LEU B C 1
ATOM 1514 O O . LEU B 1 71 ? -2.133 -11.617 -9.602 1 94.31 71 LEU B O 1
ATOM 1518 N N . HIS B 1 72 ? -3.691 -10.078 -9.484 1 96.81 72 HIS B N 1
ATOM 1519 C CA . HIS B 1 72 ? -4.52 -10.734 -10.492 1 96.81 72 HIS B CA 1
ATOM 1520 C C . HIS B 1 72 ? -3.842 -10.734 -11.852 1 96.81 72 HIS B C 1
ATOM 1522 O O . HIS B 1 72 ? -3.951 -11.711 -12.609 1 96.81 72 HIS B O 1
ATOM 1528 N N . GLU B 1 73 ? -3.164 -9.656 -12.172 1 96.25 73 GLU B N 1
ATOM 1529 C CA . GLU B 1 73 ? -2.404 -9.609 -13.422 1 96.25 73 GLU B CA 1
ATOM 1530 C C . GLU B 1 73 ? -1.304 -10.672 -13.43 1 96.25 73 GLU B C 1
ATOM 1532 O O . GLU B 1 73 ? -1.102 -11.352 -14.438 1 96.25 73 GLU B O 1
ATOM 1537 N N . ILE B 1 74 ? -0.604 -10.836 -12.359 1 97.5 74 ILE B N 1
ATOM 1538 C CA . ILE B 1 74 ? 0.439 -11.852 -12.242 1 97.5 74 ILE B CA 1
ATOM 1539 C C . ILE B 1 74 ? -0.174 -13.242 -12.383 1 97.5 74 ILE B C 1
ATOM 1541 O O . ILE B 1 74 ? 0.346 -14.078 -13.125 1 97.5 74 ILE B O 1
ATOM 1545 N N . ALA B 1 75 ? -1.307 -13.453 -11.688 1 98.38 75 ALA B N 1
ATOM 1546 C CA . ALA B 1 75 ? -1.975 -14.75 -11.758 1 98.38 75 ALA B CA 1
ATOM 1547 C C . ALA B 1 75 ? -2.398 -15.07 -13.188 1 98.38 75 ALA B C 1
ATOM 1549 O O . ALA B 1 75 ? -2.236 -16.203 -13.648 1 98.38 75 ALA B O 1
ATOM 1550 N N . GLN B 1 76 ? -2.908 -14.078 -13.836 1 98.06 76 GLN B N 1
ATOM 1551 C CA . GLN B 1 76 ? -3.328 -14.273 -15.219 1 98.06 76 GLN B CA 1
ATOM 1552 C C . GLN B 1 76 ? -2.141 -14.625 -16.109 1 98.06 76 GLN B C 1
ATOM 1554 O O . GLN B 1 76 ? -2.242 -15.5 -16.969 1 98.06 76 GLN B O 1
ATOM 1559 N N . ALA B 1 77 ? -1.054 -13.945 -15.969 1 97.88 77 ALA B N 1
ATOM 1560 C CA . ALA B 1 77 ? 0.161 -14.25 -16.719 1 97.88 77 ALA B CA 1
ATOM 1561 C C . ALA B 1 77 ? 0.616 -15.68 -16.484 1 97.88 77 ALA B C 1
ATOM 1563 O O . ALA B 1 77 ? 1.024 -16.375 -17.406 1 97.88 77 ALA B O 1
ATOM 1564 N N . CYS B 1 78 ? 0.495 -16.156 -15.25 1 97.94 78 CYS B N 1
ATOM 1565 C CA . CYS B 1 78 ? 0.871 -17.516 -14.898 1 97.94 78 CYS B CA 1
ATOM 1566 C C . CYS B 1 78 ? -0.056 -18.531 -15.562 1 97.94 78 CYS B C 1
ATOM 1568 O O . CYS B 1 78 ? 0.396 -19.562 -16.047 1 97.94 78 CYS B O 1
ATOM 1570 N N . GLN B 1 79 ? -1.325 -18.188 -15.547 1 97.44 79 GLN B N 1
ATOM 1571 C CA . GLN B 1 79 ? -2.283 -19.062 -16.219 1 97.44 79 GLN B CA 1
ATOM 1572 C C . GLN B 1 79 ? -1.976 -19.188 -17.703 1 97.44 79 GLN B C 1
ATOM 1574 O O . GLN B 1 79 ? -2.137 -20.25 -18.297 1 97.44 79 GLN B O 1
ATOM 1579 N N . ASP B 1 80 ? -1.544 -18.094 -18.266 1 97.44 80 ASP B N 1
ATOM 1580 C CA . ASP B 1 80 ? -1.21 -18.047 -19.688 1 97.44 80 ASP B CA 1
ATOM 1581 C C . ASP B 1 80 ? 0.192 -18.594 -19.938 1 97.44 80 ASP B C 1
ATOM 1583 O O . ASP B 1 80 ? 0.649 -18.625 -21.078 1 97.44 80 ASP B O 1
ATOM 1587 N N . ARG B 1 81 ? 0.916 -18.891 -18.922 1 96.88 81 ARG B N 1
ATOM 1588 C CA . ARG B 1 81 ? 2.305 -19.344 -18.969 1 96.88 81 ARG B CA 1
ATOM 1589 C C . ARG B 1 81 ? 3.197 -18.266 -19.594 1 96.88 81 ARG B C 1
ATOM 1591 O O . ARG B 1 81 ? 4.121 -18.594 -20.344 1 96.88 81 ARG B O 1
ATOM 1598 N N . ASP B 1 82 ? 2.758 -17.078 -19.453 1 97.81 82 ASP B N 1
ATOM 1599 C CA . ASP B 1 82 ? 3.529 -15.898 -19.859 1 97.81 82 ASP B CA 1
ATOM 1600 C C . ASP B 1 82 ? 4.277 -15.297 -18.672 1 97.81 82 ASP B C 1
ATOM 1602 O O . ASP B 1 82 ? 3.92 -14.219 -18.188 1 97.81 82 ASP B O 1
ATOM 1606 N N . TYR B 1 83 ? 5.387 -15.867 -18.266 1 97.31 83 TYR B N 1
ATOM 1607 C CA . TYR B 1 83 ? 6.094 -15.516 -17.047 1 97.31 83 TYR B CA 1
ATOM 1608 C C . TYR B 1 83 ? 6.82 -14.18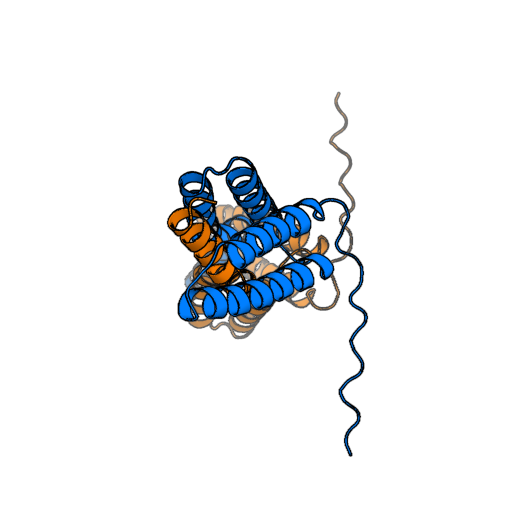8 -17.203 1 97.31 83 TYR B C 1
ATOM 1610 O O . TYR B 1 83 ? 6.883 -13.398 -16.25 1 97.31 83 TYR B O 1
ATOM 1618 N N . PRO B 1 84 ? 7.328 -13.883 -18.438 1 96.31 84 PRO B N 1
ATOM 1619 C CA . PRO B 1 84 ? 7.902 -12.547 -18.594 1 96.31 84 PRO B CA 1
ATOM 1620 C C . PRO B 1 84 ? 6.898 -11.43 -18.297 1 96.31 84 PRO B C 1
ATOM 1622 O O . PRO B 1 84 ? 7.23 -10.461 -17.609 1 96.31 84 PRO B O 1
ATOM 1625 N N . ARG B 1 85 ? 5.715 -11.625 -18.75 1 96.94 85 ARG B N 1
ATOM 1626 C CA . ARG B 1 85 ? 4.668 -10.656 -18.438 1 96.94 85 ARG B CA 1
ATOM 1627 C C . ARG B 1 85 ? 4.391 -10.602 -16.938 1 96.94 85 ARG B C 1
ATOM 1629 O O . ARG B 1 85 ? 4.203 -9.523 -16.375 1 96.94 85 ARG B O 1
ATOM 1636 N N . GLY B 1 86 ? 4.281 -11.781 -16.297 1 97.38 86 GLY B N 1
ATOM 1637 C CA . GLY B 1 86 ? 4.074 -11.844 -14.852 1 97.38 86 GLY B CA 1
ATOM 1638 C C . GLY B 1 86 ? 5.16 -11.141 -14.062 1 97.38 86 GLY B C 1
ATOM 1639 O O . GLY B 1 86 ? 4.871 -10.422 -13.102 1 97.38 86 GLY B O 1
ATOM 1640 N N . LEU B 1 87 ? 6.391 -11.297 -14.516 1 95.19 87 LEU B N 1
ATOM 1641 C CA . LEU B 1 87 ? 7.531 -10.68 -13.844 1 95.19 87 LEU B CA 1
ATOM 1642 C C . LEU B 1 87 ? 7.52 -9.164 -14.031 1 95.19 87 LEU B C 1
ATOM 1644 O O . LEU B 1 87 ? 7.922 -8.422 -13.133 1 95.19 87 LEU B O 1
ATOM 1648 N N . MET B 1 88 ? 7.02 -8.719 -15.133 1 92.94 88 MET B N 1
ATOM 1649 C CA . MET B 1 88 ? 6.863 -7.281 -15.352 1 92.94 88 MET B CA 1
ATOM 1650 C C . MET B 1 88 ? 5.809 -6.695 -14.422 1 92.94 88 MET B C 1
ATOM 1652 O O . MET B 1 88 ? 6.02 -5.637 -13.828 1 92.94 88 MET B O 1
ATOM 1656 N N . ALA B 1 89 ? 4.73 -7.418 -14.336 1 92.31 89 ALA B N 1
ATOM 1657 C CA . ALA B 1 89 ? 3.684 -6.984 -13.414 1 92.31 89 ALA B CA 1
ATOM 1658 C C . ALA B 1 89 ? 4.191 -6.965 -11.977 1 92.31 89 ALA B C 1
ATOM 1660 O O . ALA B 1 89 ? 3.863 -6.062 -11.203 1 92.31 89 ALA B O 1
ATOM 1661 N N . HIS B 1 90 ? 4.949 -7.922 -11.617 1 92.19 90 HIS B N 1
ATOM 1662 C CA . HIS B 1 90 ? 5.582 -8.008 -10.305 1 92.19 90 HIS B CA 1
ATOM 1663 C C . HIS B 1 90 ? 6.43 -6.77 -10.023 1 92.19 90 HIS B C 1
ATOM 1665 O O . HIS B 1 90 ? 6.297 -6.148 -8.961 1 92.19 90 HIS B O 1
ATOM 1671 N N . THR B 1 91 ? 7.215 -6.371 -10.938 1 85.88 91 THR B N 1
ATOM 1672 C CA . THR B 1 91 ? 8.109 -5.227 -10.805 1 85.88 91 THR B CA 1
ATOM 1673 C C . THR B 1 91 ? 7.316 -3.934 -10.641 1 85.88 91 THR B C 1
ATOM 1675 O O . THR B 1 91 ? 7.648 -3.094 -9.797 1 85.88 91 THR B O 1
ATOM 1678 N N . ARG B 1 92 ? 6.301 -3.859 -11.383 1 83.44 92 ARG B N 1
ATOM 1679 C CA . ARG B 1 92 ? 5.453 -2.674 -11.312 1 83.44 92 ARG B CA 1
ATOM 1680 C C . ARG B 1 92 ? 4.797 -2.557 -9.938 1 83.44 92 ARG B C 1
ATOM 1682 O O . ARG B 1 92 ? 4.707 -1.462 -9.383 1 83.44 92 ARG B O 1
ATOM 1689 N N . LEU B 1 93 ? 4.297 -3.643 -9.422 1 82 93 LEU B N 1
ATOM 1690 C CA . LEU B 1 93 ? 3.6 -3.67 -8.141 1 82 93 LEU B CA 1
ATOM 1691 C C . LEU B 1 93 ? 4.527 -3.248 -7.004 1 82 93 LEU B C 1
ATOM 1693 O O . LEU B 1 93 ? 4.105 -2.559 -6.074 1 82 93 LEU B O 1
ATOM 1697 N N . ILE B 1 94 ? 5.719 -3.678 -7.078 1 75.19 94 ILE B N 1
ATOM 1698 C CA . ILE B 1 94 ? 6.695 -3.32 -6.059 1 75.19 94 ILE B CA 1
ATOM 1699 C C . ILE B 1 94 ? 6.961 -1.817 -6.102 1 75.19 94 ILE B C 1
ATOM 1701 O O . ILE B 1 94 ? 7.094 -1.172 -5.059 1 75.19 94 ILE B O 1
ATOM 1705 N N . SER B 1 95 ? 6.891 -1.335 -7.242 1 68.5 95 SER B N 1
ATOM 1706 C CA . SER B 1 95 ? 7.223 0.077 -7.41 1 68.5 95 SER B CA 1
ATOM 1707 C C . SER B 1 95 ? 6.008 0.963 -7.148 1 68.5 95 SER B C 1
ATOM 1709 O O . SER B 1 95 ? 6.141 2.064 -6.613 1 68.5 95 SER B O 1
ATOM 1711 N N . SER B 1 96 ? 4.781 0.55 -7.473 1 63.25 96 SER B N 1
ATOM 1712 C CA . SER B 1 96 ? 3.617 1.422 -7.59 1 63.25 96 SER B CA 1
ATOM 1713 C C . SER B 1 96 ? 2.684 1.266 -6.395 1 63.25 96 SER B C 1
ATOM 1715 O O . SER B 1 96 ? 1.906 2.17 -6.086 1 63.25 96 SER B O 1
ATOM 1717 N N . GLY B 1 97 ? 2.58 0.291 -5.898 1 59.75 97 GLY B N 1
ATOM 1718 C CA . GLY B 1 97 ? 1.439 -0.015 -5.051 1 59.75 97 GLY B CA 1
ATOM 1719 C C . GLY B 1 97 ? 1.169 1.053 -4.008 1 59.75 97 GLY B C 1
ATOM 1720 O O . GLY B 1 97 ? 0.038 1.522 -3.869 1 59.75 97 GLY B O 1
ATOM 1721 N N . SER B 1 98 ? 1.94 1.492 -3.277 1 63.47 98 SER B N 1
ATOM 1722 C CA . SER B 1 98 ? 1.757 2.49 -2.23 1 63.47 98 SER B CA 1
ATOM 1723 C C . SER B 1 98 ? 1.533 3.879 -2.82 1 63.47 98 SER B C 1
ATOM 1725 O O . SER B 1 98 ? 0.721 4.652 -2.311 1 63.47 98 SER B O 1
ATOM 1727 N N . PHE B 1 99 ? 2.082 3.938 -3.924 1 67.62 99 PHE B N 1
ATOM 1728 C CA . PHE B 1 99 ? 2.059 5.277 -4.496 1 67.62 99 PHE B CA 1
ATOM 1729 C C . PHE B 1 99 ? 0.646 5.664 -4.918 1 67.62 99 PHE B C 1
ATOM 1731 O O . PHE B 1 99 ? 0.205 6.789 -4.68 1 67.62 99 PHE B O 1
ATOM 1738 N N . SER B 1 100 ? -0.024 4.676 -5.422 1 69.44 100 SER B N 1
ATOM 1739 C CA . SER B 1 100 ? -1.373 4.969 -5.895 1 69.44 100 SER B CA 1
ATOM 1740 C C . SER B 1 100 ? -2.309 5.285 -4.734 1 69.44 100 SER B C 1
ATOM 1742 O O . SER B 1 100 ? -3.244 6.078 -4.883 1 69.44 100 SER B O 1
ATOM 1744 N N . GLU B 1 101 ? -2.008 4.773 -3.666 1 72.25 101 GLU B N 1
ATOM 1745 C CA . GLU B 1 101 ? -2.85 4.965 -2.488 1 72.25 101 GLU B CA 1
ATOM 1746 C C . GLU B 1 101 ? -2.652 6.352 -1.888 1 72.25 101 GLU B C 1
ATOM 1748 O O . GLU B 1 101 ? -3.602 6.953 -1.381 1 72.25 101 GLU B O 1
ATOM 1753 N N . ILE B 1 102 ? -1.49 6.695 -1.966 1 80.75 102 ILE B N 1
ATOM 1754 C CA . ILE B 1 102 ? -1.188 7.879 -1.165 1 80.75 102 ILE B CA 1
ATOM 1755 C C . ILE B 1 102 ? -0.937 9.07 -2.082 1 80.75 102 ILE B C 1
ATOM 1757 O O . ILE B 1 102 ? -0.925 10.219 -1.629 1 80.75 102 ILE B O 1
ATOM 1761 N N . SER B 1 103 ? -0.917 8.914 -3.375 1 81.25 103 SER B N 1
ATOM 1762 C CA . SER B 1 103 ? -0.504 9.945 -4.32 1 81.25 103 SER B CA 1
ATOM 1763 C C . SER B 1 103 ? -1.496 11.102 -4.344 1 81.25 103 SER B C 1
ATOM 1765 O O . SER B 1 103 ? -1.135 12.227 -4.688 1 81.25 103 SER B O 1
ATOM 1767 N N . THR B 1 104 ? -2.68 10.844 -3.949 1 85 104 THR B N 1
ATOM 1768 C CA . THR B 1 104 ? -3.74 11.836 -4.066 1 85 104 THR B CA 1
ATOM 1769 C C . THR B 1 104 ? -3.631 12.883 -2.957 1 85 104 THR B C 1
ATOM 1771 O O . THR B 1 104 ? -4.074 14.023 -3.121 1 85 104 THR B O 1
ATOM 1774 N N . PHE B 1 105 ? -3.018 12.469 -1.857 1 92.88 105 PHE B N 1
ATOM 1775 C CA . PHE B 1 105 ? -3.082 13.406 -0.746 1 92.88 105 PHE B CA 1
ATOM 1776 C C . PHE B 1 105 ? -1.687 13.711 -0.211 1 92.88 105 PHE B C 1
ATOM 1778 O O . PHE B 1 105 ? -1.466 14.75 0.411 1 92.88 105 PHE B O 1
ATOM 1785 N N . MET B 1 106 ? -0.704 13.016 -0.492 1 91.12 106 MET B N 1
ATOM 1786 C CA . MET B 1 106 ? 0.631 13.18 0.077 1 91.12 106 MET B CA 1
ATOM 1787 C C . MET B 1 106 ? 1.256 14.5 -0.371 1 91.12 106 MET B C 1
ATOM 1789 O O . MET B 1 106 ? 1.878 15.195 0.429 1 91.12 106 MET B O 1
ATOM 1793 N N . PRO B 1 107 ? 1.107 14.883 -1.632 1 91.94 107 PRO B N 1
ATOM 1794 C CA . PRO B 1 107 ? 1.629 16.203 -2.018 1 91.94 107 PRO B CA 1
ATOM 1795 C C . PRO B 1 107 ? 1.01 17.344 -1.214 1 91.94 107 PRO B C 1
ATOM 1797 O O . PRO B 1 107 ? 1.684 18.328 -0.921 1 91.94 107 PRO B O 1
ATOM 1800 N N . GLY B 1 108 ? -0.267 17.172 -0.881 1 96.44 108 GLY B N 1
ATOM 1801 C CA . GLY B 1 108 ? -0.919 18.172 -0.051 1 96.44 108 GLY B CA 1
ATOM 1802 C C . GLY B 1 108 ? -0.299 18.297 1.328 1 96.44 108 GLY B C 1
ATOM 1803 O O . GLY B 1 108 ? -0.124 19.406 1.835 1 96.44 108 GLY B O 1
ATOM 1804 N N . LEU B 1 109 ? 0.032 17.188 1.898 1 97.19 109 LEU B N 1
ATOM 1805 C CA . LEU B 1 109 ? 0.67 17.203 3.209 1 97.19 109 LEU B CA 1
ATOM 1806 C C . LEU B 1 109 ? 2.051 17.844 3.141 1 97.19 109 LEU B C 1
ATOM 1808 O O . LEU B 1 109 ? 2.443 18.578 4.047 1 97.19 109 LEU B O 1
ATOM 1812 N N . LYS B 1 110 ? 2.758 17.562 2.1 1 95.88 110 LYS B N 1
ATOM 1813 C CA . LYS B 1 110 ? 4.055 18.203 1.891 1 95.88 110 LYS B CA 1
ATOM 1814 C C . LYS B 1 110 ? 3.914 19.719 1.798 1 95.88 110 LYS B C 1
ATOM 1816 O O . LYS B 1 110 ? 4.625 20.453 2.486 1 95.88 110 LYS B O 1
ATOM 1821 N N . SER B 1 111 ? 2.986 20.141 0.975 1 97.19 111 SER B N 1
ATOM 1822 C CA . SER B 1 111 ? 2.754 21.578 0.778 1 97.19 111 SER B CA 1
ATOM 1823 C C . SER B 1 111 ? 2.361 22.25 2.086 1 97.19 111 SER B C 1
ATOM 1825 O O . SER B 1 111 ? 2.811 23.375 2.371 1 97.19 111 SER B O 1
ATOM 1827 N N . LEU B 1 112 ? 1.511 21.609 2.795 1 98.12 112 LEU B N 1
ATOM 1828 C CA . LEU B 1 112 ? 1.048 22.156 4.062 1 98.12 112 LEU B CA 1
ATOM 1829 C C . LEU B 1 112 ? 2.223 22.438 4.996 1 98.12 112 LEU B C 1
ATOM 1831 O O . LEU B 1 112 ? 2.334 23.531 5.547 1 98.12 112 LEU B O 1
ATOM 1835 N N . MET B 1 113 ? 3.068 21.469 5.102 1 97.81 113 MET B N 1
ATOM 1836 C CA . MET B 1 113 ? 4.215 21.625 5.996 1 97.81 113 MET B CA 1
ATOM 1837 C C . MET B 1 113 ? 5.18 22.672 5.469 1 97.81 113 MET B C 1
ATOM 1839 O O . MET B 1 113 ? 5.77 23.422 6.246 1 97.81 113 MET B O 1
ATOM 1843 N N . GLN B 1 114 ? 5.324 22.75 4.227 1 96.94 114 GLN B N 1
ATOM 1844 C CA . GLN B 1 114 ? 6.188 23.766 3.631 1 96.94 114 GLN B CA 1
ATOM 1845 C C . GLN B 1 114 ? 5.625 25.172 3.854 1 96.94 114 GLN B C 1
ATOM 1847 O O . GLN B 1 114 ? 6.367 26.094 4.203 1 96.94 114 GLN B O 1
ATOM 1852 N N . ILE B 1 115 ? 4.395 25.328 3.611 1 97.19 115 ILE B N 1
ATOM 1853 C CA . ILE B 1 115 ? 3.73 26.609 3.809 1 97.19 115 ILE B CA 1
ATOM 1854 C C . ILE B 1 115 ? 3.82 27.016 5.277 1 97.19 115 ILE B C 1
ATOM 1856 O O . ILE B 1 115 ? 4.098 28.188 5.594 1 97.19 115 ILE B O 1
ATOM 1860 N N . ALA B 1 116 ? 3.516 26.016 6.141 1 97.69 116 ALA B N 1
ATOM 1861 C CA . ALA B 1 116 ? 3.598 26.266 7.574 1 97.69 116 ALA B CA 1
ATOM 1862 C C . ALA B 1 116 ? 4.988 26.766 7.965 1 97.69 116 ALA B C 1
ATOM 1864 O O . ALA B 1 116 ? 5.125 27.688 8.781 1 97.69 116 ALA B O 1
ATOM 1865 N N . THR B 1 117 ? 5.98 26.141 7.387 1 96.81 117 THR B N 1
ATOM 1866 C CA . THR B 1 117 ? 7.359 26.547 7.617 1 96.81 117 THR B CA 1
ATOM 1867 C C . THR B 1 117 ? 7.586 27.984 7.148 1 96.81 117 THR B C 1
ATOM 1869 O O . THR B 1 117 ? 8.18 28.797 7.871 1 96.81 117 THR B O 1
ATOM 1872 N N . GLN B 1 118 ? 7.133 28.297 5.984 1 95.75 118 GLN B N 1
ATOM 1873 C CA . GLN B 1 118 ? 7.293 29.609 5.379 1 95.75 118 GLN B CA 1
ATOM 1874 C C . GLN B 1 118 ? 6.605 30.688 6.211 1 95.75 118 GLN B C 1
ATOM 1876 O O . GLN B 1 118 ? 7.145 31.781 6.379 1 95.75 118 GLN B O 1
ATOM 1881 N N . LEU B 1 119 ? 5.41 30.359 6.707 1 96.25 119 LEU B N 1
ATOM 1882 C CA . LEU B 1 119 ? 4.598 31.312 7.457 1 96.25 119 LEU B CA 1
ATOM 1883 C C . LEU B 1 119 ? 5.004 31.344 8.93 1 96.25 119 LEU B C 1
ATOM 1885 O O . LEU B 1 119 ? 4.551 32.188 9.688 1 96.25 119 LEU B O 1
ATOM 1889 N N . ARG B 1 120 ? 5.805 30.438 9.32 1 94.62 120 ARG B N 1
ATOM 1890 C CA . ARG B 1 120 ? 6.266 30.312 10.695 1 94.62 120 ARG B CA 1
ATOM 1891 C C . ARG B 1 120 ? 5.094 30.141 11.656 1 94.62 120 ARG B C 1
ATOM 1893 O O . ARG B 1 120 ? 4.992 30.859 12.656 1 94.62 120 ARG B O 1
ATOM 1900 N N . VAL B 1 121 ? 4.234 29.375 11.172 1 93.06 121 VAL B N 1
ATOM 1901 C CA . VAL B 1 121 ? 3.078 29.016 11.984 1 93.06 121 VAL B CA 1
ATOM 1902 C C . VAL B 1 121 ? 3.348 27.703 12.711 1 93.06 121 VAL B C 1
ATOM 1904 O O . VAL B 1 121 ? 4.148 26.875 12.258 1 93.06 121 VAL B O 1
#

Organism: Acropora cervicornis (NCBI:txid6130)